Protein AF-A0A0N4U582-F1 (afdb_monomer)

Nearest PDB structures (foldseek):
  1pk8-assembly1_B  TM=9.161E-01  e=6.771E-12  Rattus norvegicus
  1pk8-assembly1_D  TM=9.141E-01  e=1.157E-11  Rattus norvegicus
  1pk8-assembly1_A  TM=8.954E-01  e=1.027E-11  Rattus norvegicus
  2p0a-assembly1_A  TM=9.190E-01  e=6.902E-11  Homo sapiens
  1i7l-assembly1_A  TM=8.872E-01  e=1.496E-10  Rattus norvegicus

Sequence (209 aa):
MKIDDEQQLVELEGIIRTSGCREVVVEQYVETKYDVHLQKIGNECKAFIRKSIRNNWKSNAGSAMLEQITLTSRHKQWLNIISEAFGGLEMFGVDILVSKDGREFINDVNDTLTLLGESQDDDRRTIADLIQTHIIDTLRTDRRSVANGVENMQYMVRDKTTGQPSQTVQNASSNKPTRQPSLKDNEPPYQDDTMGQLKRTFAGIFGDV

InterPro domains:
  IPR001359 Synapsin [PR01368] (38-50)
  IPR001359 Synapsin [PR01368] (52-68)
  IPR001359 Synapsin [PR01368] (71-92)
  IPR020898 Synapsin, ATP-binding domain [PF02750] (24-133)

Mean predicted aligned error: 15.73 Å

Solvent-accessible surface area (backbone atoms only — not comparable to full-atom values): 13379 Å² total; per-residue (Å²): 133,90,72,92,50,71,66,57,47,55,55,48,51,55,50,38,69,71,70,67,61,87,77,85,87,87,77,82,88,72,65,60,68,35,35,37,42,35,40,35,54,68,91,50,72,51,30,29,40,35,32,36,73,76,76,44,92,52,38,86,65,72,68,47,52,75,44,83,49,84,78,47,75,67,56,51,51,52,53,52,60,57,28,60,40,98,86,55,47,49,54,36,26,36,39,29,41,27,28,73,90,68,51,78,40,84,73,48,76,36,73,75,67,79,79,63,80,88,57,38,68,58,51,52,49,54,50,50,53,51,52,51,51,50,55,53,51,50,56,55,49,54,52,50,57,53,54,58,56,50,60,67,56,64,75,75,73,81,82,90,81,89,85,86,87,87,86,90,82,89,83,87,84,88,88,85,89,88,86,88,88,92,85,85,90,88,87,84,88,80,82,76,56,64,65,58,52,50,52,51,54,53,46,70,74,62,65,90,117

Secondary structure (DSSP, 8-state):
----SHHHHHHHHHHHHHHT-------PPP-EEEEEEEEEETTEEEEEEEEETT--S-TTSS-EEEEEEPPPHHHHHHHHHHHTGGG--SEEEEEEEEETTS-EEEEEEESS----SSTHHHHHHHHHHHHHHHHHHHHHHHHHHHHHHHHTTTTSS--S---------------------------------HHHHHHHHHHHHHTT-

Organism: Dracunculus medinensis (NCBI:txid318479)

Structure (mmCIF, N/CA/C/O backbone):
data_AF-A0A0N4U582-F1
#
_entry.id   AF-A0A0N4U582-F1
#
loop_
_atom_site.group_PDB
_atom_site.id
_atom_site.type_symbol
_atom_site.label_atom_id
_atom_site.label_alt_id
_atom_site.label_comp_id
_atom_site.label_asym_id
_atom_site.label_entity_id
_atom_site.label_seq_id
_atom_site.pdbx_PDB_ins_code
_atom_site.Cartn_x
_atom_site.Cartn_y
_atom_site.Cartn_z
_atom_site.occupancy
_atom_site.B_iso_or_equiv
_atom_site.auth_seq_id
_atom_site.auth_comp_id
_atom_site.auth_asym_id
_atom_site.auth_atom_id
_atom_site.pdbx_PDB_model_num
ATOM 1 N N . MET A 1 1 ? -5.439 9.491 -20.131 1.00 89.00 1 MET A N 1
ATOM 2 C CA . MET A 1 1 ? -4.877 8.938 -21.390 1.00 89.00 1 MET A CA 1
ATOM 3 C C . MET A 1 1 ? -3.373 9.150 -21.337 1.00 89.00 1 MET A C 1
ATOM 5 O O . MET A 1 1 ? -2.978 10.111 -20.694 1.00 89.00 1 MET A O 1
ATOM 9 N N . LYS A 1 2 ? -2.548 8.281 -21.933 1.00 91.62 2 LYS A N 1
ATOM 10 C CA . LYS A 1 2 ? -1.111 8.567 -22.058 1.00 91.62 2 LYS A CA 1
ATOM 11 C C . LYS A 1 2 ? -0.905 9.426 -23.307 1.00 91.62 2 LYS A C 1
ATOM 13 O O . LYS A 1 2 ? -1.446 9.064 -24.346 1.00 91.62 2 LYS A O 1
ATOM 18 N N . ILE A 1 3 ? -0.190 10.538 -23.162 1.00 92.94 3 ILE A N 1
ATOM 19 C CA . ILE A 1 3 ? 0.150 11.470 -24.242 1.00 92.94 3 ILE A CA 1
ATOM 20 C C . ILE A 1 3 ? 1.663 11.412 -24.438 1.00 92.94 3 ILE A C 1
ATOM 22 O O . ILE A 1 3 ? 2.408 11.657 -23.490 1.00 92.94 3 ILE A O 1
ATOM 26 N N . ASP A 1 4 ? 2.098 11.032 -25.636 1.00 94.00 4 ASP A N 1
ATOM 27 C CA . ASP A 1 4 ? 3.513 10.826 -25.964 1.00 94.00 4 ASP A CA 1
ATOM 28 C C . ASP A 1 4 ? 4.161 12.055 -26.626 1.00 94.00 4 ASP A C 1
ATOM 30 O O . ASP A 1 4 ? 5.376 12.230 -26.524 1.00 94.00 4 ASP A O 1
ATOM 34 N N . ASP A 1 5 ? 3.373 12.919 -27.274 1.00 94.50 5 ASP A N 1
ATOM 35 C CA . ASP A 1 5 ? 3.861 14.087 -28.012 1.00 94.50 5 ASP A CA 1
ATOM 36 C C . ASP A 1 5 ? 2.840 15.246 -28.065 1.00 94.50 5 ASP A C 1
ATOM 38 O O . ASP A 1 5 ? 1.697 15.136 -27.613 1.00 94.50 5 ASP A O 1
ATOM 42 N N . GLU A 1 6 ? 3.279 16.389 -28.603 1.00 93.38 6 GLU A N 1
ATOM 43 C CA . GLU A 1 6 ? 2.472 17.611 -28.729 1.00 93.38 6 GLU A CA 1
ATOM 44 C C . GLU A 1 6 ? 1.286 17.446 -29.693 1.00 93.38 6 GLU A C 1
ATOM 46 O O . GLU A 1 6 ? 0.228 18.034 -29.470 1.00 93.38 6 GLU A O 1
ATOM 51 N N . GLN A 1 7 ? 1.413 16.611 -30.728 1.00 94.56 7 GLN A N 1
ATOM 52 C CA . GLN A 1 7 ? 0.329 16.385 -31.681 1.00 94.56 7 GLN A CA 1
ATOM 53 C C . GLN A 1 7 ? -0.847 15.665 -31.006 1.00 94.56 7 GLN A C 1
ATOM 55 O O . GLN A 1 7 ? -1.992 16.104 -31.132 1.00 94.56 7 GLN A O 1
ATOM 60 N N . GLN A 1 8 ? -0.568 14.620 -30.223 1.00 94.25 8 GLN A N 1
ATOM 61 C CA . GLN A 1 8 ? -1.586 13.916 -29.438 1.00 94.25 8 GLN A CA 1
ATOM 62 C C . GLN A 1 8 ? -2.281 14.839 -28.427 1.00 94.25 8 GLN A C 1
ATOM 64 O O . GLN A 1 8 ? -3.476 14.684 -28.166 1.00 94.25 8 GLN A O 1
ATOM 69 N N . LEU A 1 9 ? -1.553 15.808 -27.859 1.00 91.31 9 LEU A N 1
ATOM 70 C CA . LEU A 1 9 ? -2.126 16.786 -26.936 1.00 91.31 9 LEU A CA 1
ATOM 71 C C . LEU A 1 9 ? -3.141 17.701 -27.636 1.00 91.31 9 LEU A C 1
ATOM 73 O O . LEU A 1 9 ? -4.235 17.904 -27.110 1.00 91.31 9 LEU A O 1
ATOM 77 N N . VAL A 1 10 ? -2.809 18.209 -28.827 1.00 92.19 10 VAL A N 1
ATOM 78 C CA . VAL A 1 10 ? -3.711 19.052 -29.635 1.00 92.19 10 VAL A CA 1
ATOM 79 C C . VAL A 1 10 ? -4.961 18.277 -30.061 1.00 92.19 10 VAL A C 1
ATOM 81 O O . VAL A 1 10 ? -6.077 18.798 -29.996 1.00 92.19 10 VAL A O 1
ATOM 84 N N . GLU A 1 11 ? -4.804 17.013 -30.459 1.00 92.69 11 GLU A N 1
ATOM 85 C CA . GLU A 1 11 ? -5.934 16.138 -30.792 1.00 92.69 11 GLU A CA 1
ATOM 86 C C . GLU A 1 11 ? -6.856 15.924 -29.581 1.00 92.69 11 GLU A C 1
ATOM 88 O O . GLU A 1 11 ? -8.078 16.085 -29.687 1.00 92.69 11 GLU A O 1
ATOM 93 N N . LEU A 1 12 ? -6.281 15.634 -28.408 1.00 91.50 12 LEU A N 1
ATOM 94 C CA . LEU A 1 12 ? -7.037 15.486 -27.166 1.00 91.50 12 LEU A CA 1
ATOM 95 C C . LEU A 1 12 ? -7.753 16.787 -26.778 1.00 91.50 12 LEU A C 1
ATOM 97 O O . LEU A 1 12 ? -8.905 16.740 -26.347 1.00 91.50 12 LEU A O 1
ATOM 101 N N . GLU A 1 13 ? -7.124 17.946 -26.968 1.00 90.62 13 GLU A N 1
ATOM 102 C CA . GLU A 1 13 ? -7.750 19.246 -26.720 1.00 90.62 13 GLU A CA 1
ATOM 103 C C . GLU A 1 13 ? -9.010 19.442 -27.581 1.00 90.62 13 GLU A C 1
ATOM 105 O O . GLU A 1 13 ? -10.056 19.866 -27.075 1.00 90.62 13 GLU A O 1
ATOM 110 N N . GLY A 1 14 ? -8.955 19.070 -28.864 1.00 90.75 14 GLY A N 1
ATOM 111 C CA . GLY A 1 14 ? -10.119 19.091 -29.755 1.00 90.75 14 GLY A CA 1
ATOM 112 C C . GLY A 1 14 ? -11.263 18.192 -29.267 1.00 90.75 14 GLY A C 1
ATOM 113 O O . GLY A 1 14 ? -12.434 18.596 -29.282 1.00 90.75 14 GLY A O 1
ATOM 114 N N . ILE A 1 15 ? -10.931 16.998 -28.769 1.00 91.19 15 ILE A N 1
ATOM 115 C CA . ILE A 1 15 ? -11.899 16.052 -28.192 1.00 91.19 15 ILE A CA 1
ATOM 116 C C . ILE A 1 15 ? -12.510 16.612 -26.901 1.00 91.19 15 ILE A C 1
ATOM 118 O O . ILE A 1 15 ? -13.732 16.582 -26.736 1.00 91.19 15 ILE A O 1
ATOM 122 N N . ILE A 1 16 ? -11.695 17.165 -25.998 1.00 92.06 16 ILE A N 1
ATOM 123 C CA . ILE A 1 16 ? -12.153 17.759 -24.732 1.00 92.06 16 ILE A CA 1
ATOM 124 C C . ILE A 1 16 ? -13.161 18.877 -25.010 1.00 92.06 16 ILE A C 1
ATOM 126 O O . ILE A 1 16 ? -14.259 18.864 -24.455 1.00 92.06 16 ILE A O 1
ATOM 130 N N . ARG A 1 17 ? -12.842 19.785 -25.940 1.00 89.06 17 ARG A N 1
ATOM 131 C CA . ARG A 1 17 ? -13.737 20.890 -26.326 1.00 89.06 17 ARG A CA 1
ATOM 132 C C . ARG A 1 17 ? -15.083 20.399 -26.862 1.00 89.06 17 ARG A C 1
ATOM 134 O O . ARG A 1 17 ? -16.110 21.005 -26.575 1.00 89.06 17 ARG A O 1
ATOM 141 N N . THR A 1 18 ? -15.086 19.300 -27.615 1.00 92.88 18 THR A N 1
ATOM 142 C CA . THR A 1 18 ? -16.306 18.752 -28.232 1.00 92.88 18 THR A CA 1
ATOM 143 C C . THR A 1 18 ? -17.132 17.908 -27.255 1.00 92.88 18 THR A C 1
ATOM 145 O O . THR A 1 18 ? -18.356 17.886 -27.336 1.00 92.88 18 THR A O 1
ATOM 148 N N . SER A 1 19 ? -16.479 17.230 -26.308 1.00 91.31 19 SER A N 1
ATOM 149 C CA . SER A 1 19 ? -17.136 16.364 -25.315 1.00 91.31 19 SER A CA 1
ATOM 150 C C . SER A 1 19 ? -17.874 17.126 -24.208 1.00 91.31 19 SER A C 1
ATOM 152 O O . SER A 1 19 ? -18.650 16.526 -23.468 1.00 91.31 19 SER A O 1
ATOM 154 N N . GLY A 1 20 ? -17.652 18.439 -24.083 1.00 88.56 20 GLY A N 1
ATOM 155 C CA . GLY A 1 20 ? -18.225 19.253 -23.008 1.00 88.56 20 GLY A CA 1
ATOM 156 C C . GLY A 1 20 ? -17.566 19.025 -21.642 1.00 88.56 20 GLY A C 1
ATOM 157 O O . GLY A 1 20 ? -18.077 19.517 -20.632 1.00 88.56 20 GLY A O 1
ATOM 158 N N . CYS A 1 21 ? -16.441 18.301 -21.599 1.00 85.75 21 CYS A N 1
ATOM 159 C CA . CYS A 1 21 ? -15.615 18.142 -20.407 1.00 85.75 21 CYS A CA 1
ATOM 160 C C . CYS A 1 21 ? -15.138 19.515 -19.916 1.00 85.75 21 CYS A C 1
ATOM 162 O O . CYS A 1 21 ? -14.506 20.265 -20.658 1.00 85.75 21 CYS A O 1
ATOM 164 N N . ARG A 1 22 ? -15.459 19.848 -18.661 1.00 87.00 22 ARG A N 1
ATOM 165 C CA . ARG A 1 22 ? -15.157 21.163 -18.067 1.00 87.00 22 ARG A CA 1
ATOM 166 C C . ARG A 1 22 ? -13.801 21.217 -17.379 1.00 87.00 22 ARG A C 1
ATOM 168 O O . ARG A 1 22 ? -13.197 22.280 -17.317 1.00 87.00 22 ARG A O 1
ATOM 175 N N . GLU A 1 23 ? -13.350 20.081 -16.866 1.00 89.94 23 GLU A N 1
ATOM 176 C CA . GLU A 1 23 ? -12.128 19.964 -16.083 1.00 89.94 23 GLU A CA 1
ATOM 177 C C . GLU A 1 23 ? -11.351 18.734 -16.536 1.00 89.94 23 GLU A C 1
ATOM 179 O O . GLU A 1 23 ? -11.930 17.687 -16.837 1.00 89.94 23 GLU A O 1
ATOM 184 N N . VAL A 1 24 ? -10.032 18.885 -16.603 1.00 90.81 24 VAL A N 1
ATOM 185 C CA . VAL A 1 24 ? -9.092 17.819 -16.939 1.00 90.81 24 VAL A CA 1
ATOM 186 C C . VAL A 1 24 ? -7.881 17.920 -16.027 1.00 90.81 24 VAL A C 1
ATOM 188 O O . VAL A 1 24 ? -7.421 19.017 -15.713 1.00 90.81 24 VAL A O 1
ATOM 191 N N . VAL A 1 25 ? -7.361 16.768 -15.618 1.00 91.75 25 VAL A N 1
ATOM 192 C CA . VAL A 1 25 ? -6.132 16.667 -14.832 1.00 91.75 25 VAL A CA 1
ATOM 193 C C . VAL A 1 25 ? -5.046 16.099 -15.732 1.00 91.75 25 VAL A C 1
ATOM 195 O O . VAL A 1 25 ? -5.254 15.096 -16.418 1.00 91.75 25 VAL A O 1
ATOM 198 N N . VAL A 1 26 ? -3.897 16.770 -15.747 1.00 91.00 26 VAL A N 1
ATOM 199 C CA . VAL A 1 26 ? -2.702 16.340 -16.473 1.00 91.00 26 VAL A CA 1
ATOM 200 C C . VAL A 1 26 ? -1.599 16.113 -15.455 1.00 91.00 26 VAL A C 1
ATOM 202 O O . VAL A 1 26 ? -1.299 16.989 -14.647 1.00 91.00 26 VAL A O 1
ATOM 205 N N . GLU A 1 27 ? -0.989 14.940 -15.518 1.00 92.62 27 GLU A N 1
ATOM 206 C CA . GLU A 1 27 ? 0.094 14.526 -14.636 1.00 92.62 27 GLU A CA 1
ATOM 207 C C . GLU A 1 27 ? 1.250 13.951 -15.454 1.00 92.62 27 GLU A C 1
ATOM 209 O O . GLU A 1 27 ? 1.085 13.524 -16.601 1.00 92.62 27 GLU A O 1
ATOM 214 N N . GLN A 1 28 ? 2.447 13.959 -14.871 1.00 93.06 28 GLN A N 1
ATOM 215 C CA . GLN A 1 28 ? 3.612 13.382 -15.523 1.00 93.06 28 GLN A CA 1
ATOM 216 C C . GLN A 1 28 ? 3.462 11.861 -15.612 1.00 93.06 28 GLN A C 1
ATOM 218 O O . GLN A 1 28 ? 3.214 11.193 -14.612 1.00 93.06 28 GLN A O 1
ATOM 223 N N . TYR A 1 29 ? 3.696 11.298 -16.799 1.00 93.62 29 TYR A N 1
ATOM 224 C CA . TYR A 1 29 ? 3.744 9.849 -16.958 1.00 93.62 29 TYR A CA 1
ATOM 225 C C . TYR A 1 29 ? 4.903 9.249 -16.149 1.00 93.62 29 TYR A C 1
ATOM 227 O O . TYR A 1 29 ? 6.072 9.577 -16.373 1.00 93.62 29 TYR A O 1
ATOM 235 N N . VAL A 1 30 ? 4.578 8.332 -15.238 1.00 93.50 30 VAL A N 1
ATOM 236 C CA . VAL A 1 30 ? 5.554 7.568 -14.457 1.00 93.50 30 VAL A CA 1
ATOM 237 C C . VAL A 1 30 ? 5.747 6.203 -15.102 1.00 93.50 30 VAL A C 1
ATOM 239 O O . VAL A 1 30 ? 4.811 5.414 -15.217 1.00 93.50 30 VAL A O 1
ATOM 242 N N . GLU A 1 31 ? 6.979 5.886 -15.496 1.00 91.81 31 GLU A N 1
ATOM 243 C CA . GLU A 1 31 ? 7.302 4.540 -15.961 1.00 91.81 31 GLU A CA 1
ATOM 244 C C . GLU A 1 31 ? 7.418 3.581 -14.767 1.00 91.81 31 GLU A C 1
ATOM 246 O O . GLU A 1 31 ? 8.436 3.533 -14.065 1.00 91.81 31 GLU A O 1
ATOM 251 N N . THR A 1 32 ? 6.350 2.825 -14.524 1.00 93.00 32 THR A N 1
ATOM 252 C CA . THR A 1 32 ? 6.219 1.971 -13.345 1.00 93.00 32 THR A CA 1
ATOM 253 C C . THR A 1 32 ? 6.908 0.618 -13.491 1.00 93.00 32 THR A C 1
ATOM 255 O O . THR A 1 32 ? 6.951 -0.003 -14.554 1.00 93.00 32 THR A O 1
ATOM 258 N N . LYS A 1 33 ? 7.455 0.137 -12.374 1.00 92.75 33 LYS A N 1
ATOM 259 C CA . LYS A 1 33 ? 7.880 -1.252 -12.177 1.00 92.75 33 LYS A CA 1
ATOM 260 C C . LYS A 1 33 ? 6.701 -2.121 -11.725 1.00 92.75 33 LYS A C 1
ATOM 262 O O . LYS A 1 33 ? 6.610 -3.282 -12.128 1.00 92.75 33 LYS A O 1
ATOM 267 N N . TYR A 1 34 ? 5.851 -1.562 -10.865 1.00 94.44 34 TYR A N 1
ATOM 268 C CA . TYR A 1 34 ? 4.594 -2.106 -10.347 1.00 94.44 34 TYR A CA 1
ATOM 269 C C . TYR A 1 34 ? 3.800 -0.971 -9.673 1.00 94.44 34 TYR A C 1
ATOM 271 O O . TYR A 1 34 ? 4.322 0.136 -9.513 1.00 94.44 34 TYR A O 1
ATOM 279 N N . ASP A 1 35 ? 2.561 -1.243 -9.271 1.00 95.00 35 ASP A N 1
ATOM 280 C CA . ASP A 1 35 ? 1.805 -0.379 -8.359 1.00 95.00 35 ASP A CA 1
ATOM 281 C C . ASP A 1 35 ? 1.627 -1.053 -6.990 1.00 95.00 35 ASP A C 1
ATOM 283 O O . ASP A 1 35 ? 1.745 -2.277 -6.868 1.00 95.00 35 ASP A O 1
ATOM 287 N N . VAL A 1 36 ? 1.395 -0.243 -5.961 1.00 96.38 36 VAL A N 1
ATOM 288 C CA . VAL A 1 36 ? 1.014 -0.683 -4.620 1.00 96.38 36 VAL A CA 1
ATOM 289 C C . VAL A 1 36 ? -0.380 -0.143 -4.324 1.00 96.38 36 VAL A C 1
ATOM 291 O O . VAL A 1 36 ? -0.600 1.063 -4.384 1.00 96.38 36 VAL A O 1
ATOM 294 N N . HIS A 1 37 ? -1.301 -1.027 -3.960 1.00 96.00 37 HIS A N 1
ATOM 295 C CA . HIS A 1 37 ? -2.623 -0.680 -3.458 1.00 96.00 37 HIS A CA 1
ATOM 296 C C . HIS A 1 37 ? -2.652 -0.849 -1.942 1.00 96.00 37 HIS A C 1
ATOM 298 O O . HIS A 1 37 ? -2.483 -1.961 -1.434 1.00 96.00 37 HIS A O 1
ATOM 304 N N . LEU A 1 38 ? -2.861 0.241 -1.213 1.00 97.19 38 LEU A N 1
ATOM 305 C CA . LEU A 1 38 ? -3.171 0.198 0.211 1.00 97.19 38 LEU A CA 1
ATOM 306 C C . LEU A 1 38 ? -4.685 0.231 0.387 1.00 97.19 38 LEU A C 1
ATOM 308 O O . LEU A 1 38 ? -5.370 0.943 -0.338 1.00 97.19 38 LEU A O 1
ATOM 312 N N . GLN A 1 39 ? -5.196 -0.469 1.391 1.00 96.56 39 GLN A N 1
ATOM 313 C CA . GLN A 1 39 ? -6.593 -0.364 1.808 1.00 96.56 39 GLN A CA 1
ATOM 314 C C . GLN A 1 39 ? -6.668 -0.181 3.319 1.00 96.56 39 GLN A C 1
ATOM 316 O O . GLN A 1 39 ? -5.906 -0.812 4.060 1.00 96.56 39 GLN A O 1
ATOM 321 N N . LYS A 1 40 ? -7.615 0.640 3.766 1.00 97.38 40 LYS A N 1
ATOM 322 C CA . LYS A 1 40 ? -8.042 0.741 5.161 1.00 97.38 40 LYS A CA 1
ATOM 323 C C . LYS A 1 40 ? -9.537 0.455 5.239 1.00 97.38 40 LYS A C 1
ATOM 325 O O . LYS A 1 40 ? -10.305 1.016 4.463 1.00 97.38 40 LYS A O 1
ATOM 330 N N . ILE A 1 41 ? -9.924 -0.416 6.167 1.00 97.12 41 ILE A N 1
ATOM 331 C CA . ILE A 1 41 ? -11.314 -0.744 6.502 1.00 97.12 41 ILE A CA 1
ATOM 332 C C . ILE A 1 41 ? -11.416 -0.759 8.030 1.00 97.12 41 ILE A C 1
ATOM 334 O O . ILE A 1 41 ? -10.979 -1.702 8.691 1.00 97.12 41 ILE A O 1
ATOM 338 N N . GLY A 1 42 ? -11.935 0.322 8.607 1.00 95.50 42 GLY A N 1
ATOM 339 C CA . GLY A 1 42 ? -11.900 0.571 10.044 1.00 95.50 42 GLY A CA 1
ATOM 340 C C . GLY A 1 42 ? -10.462 0.540 10.576 1.00 95.50 42 GLY A C 1
ATOM 341 O O . GLY A 1 42 ? -9.615 1.373 10.227 1.00 95.50 42 GLY A O 1
ATOM 342 N N . ASN A 1 43 ? -10.170 -0.455 11.415 1.00 95.25 43 ASN A N 1
ATOM 343 C CA . ASN A 1 43 ? -8.847 -0.657 12.013 1.00 95.25 43 ASN A CA 1
ATOM 344 C C . ASN A 1 43 ? -7.928 -1.561 11.182 1.00 95.25 43 ASN A C 1
ATOM 346 O O . ASN A 1 43 ? -6.714 -1.552 11.389 1.00 95.25 43 ASN A O 1
ATOM 350 N N . GLU A 1 44 ? -8.484 -2.311 10.234 1.00 96.12 44 GLU A N 1
ATOM 351 C CA . GLU A 1 44 ? -7.725 -3.230 9.395 1.00 96.12 44 GLU A CA 1
ATOM 352 C C . GLU A 1 44 ? -7.081 -2.475 8.235 1.00 96.12 44 GLU A C 1
ATOM 354 O O . GLU A 1 44 ? -7.717 -1.662 7.560 1.00 96.12 44 GLU A O 1
ATOM 359 N N . CYS A 1 45 ? -5.796 -2.736 8.003 1.00 97.31 45 CYS A N 1
ATOM 360 C CA . CYS A 1 45 ? -5.040 -2.136 6.911 1.00 97.31 45 CYS A CA 1
ATOM 361 C C . CYS A 1 45 ? -4.274 -3.226 6.160 1.00 97.31 45 CYS A C 1
ATOM 363 O O . CYS A 1 45 ? -3.572 -4.029 6.779 1.00 97.31 45 CYS A O 1
ATOM 365 N N . LYS A 1 46 ? -4.346 -3.224 4.827 1.00 97.31 46 LYS A N 1
ATOM 366 C CA . LYS A 1 46 ? -3.603 -4.166 3.972 1.00 97.31 46 LYS A CA 1
ATOM 367 C C . LYS A 1 46 ? -2.878 -3.428 2.854 1.00 97.31 46 LYS A C 1
ATOM 369 O O . LYS A 1 46 ? -3.199 -2.283 2.538 1.00 97.31 46 LYS A O 1
ATOM 374 N N . ALA A 1 47 ? -1.880 -4.090 2.282 1.00 97.56 47 ALA A N 1
ATOM 375 C CA . ALA A 1 47 ? -1.112 -3.594 1.154 1.00 97.56 47 ALA A CA 1
ATOM 376 C C . ALA A 1 47 ? -0.901 -4.714 0.138 1.00 97.56 47 ALA A C 1
ATOM 378 O O . ALA A 1 47 ? -0.591 -5.846 0.510 1.00 97.56 47 ALA A O 1
ATOM 379 N N . PHE A 1 48 ? -1.037 -4.385 -1.140 1.00 96.94 48 PHE A N 1
ATOM 380 C CA . PHE A 1 48 ? -0.860 -5.319 -2.240 1.00 96.94 48 PHE A CA 1
ATOM 381 C C . PHE A 1 48 ? 0.021 -4.704 -3.314 1.00 96.94 48 PHE A C 1
ATOM 383 O O . PHE A 1 48 ? -0.176 -3.554 -3.681 1.00 96.94 48 PHE A O 1
ATOM 390 N N . ILE A 1 49 ? 0.954 -5.474 -3.858 1.00 95.62 49 ILE A N 1
ATOM 391 C CA . ILE A 1 49 ? 1.639 -5.145 -5.104 1.00 95.62 49 ILE A CA 1
ATOM 392 C C . ILE A 1 49 ? 0.799 -5.682 -6.259 1.00 95.62 49 ILE A C 1
ATOM 394 O O . ILE A 1 49 ? 0.468 -6.870 -6.277 1.00 95.62 49 ILE A O 1
ATOM 398 N N . ARG A 1 50 ? 0.504 -4.840 -7.256 1.00 93.94 50 ARG A N 1
ATOM 399 C CA . ARG A 1 50 ? -0.017 -5.285 -8.555 1.00 93.94 50 ARG A CA 1
ATOM 400 C C . ARG A 1 50 ? 1.017 -5.063 -9.643 1.00 93.94 50 ARG A C 1
ATOM 402 O O . ARG A 1 50 ? 1.545 -3.967 -9.832 1.00 93.94 50 ARG A O 1
ATOM 409 N N . LYS A 1 51 ? 1.273 -6.112 -10.420 1.00 92.31 51 LYS A N 1
ATOM 410 C CA . LYS A 1 51 ? 2.158 -6.062 -11.585 1.00 92.31 51 LYS A CA 1
ATOM 411 C C . LYS A 1 51 ? 1.417 -6.542 -12.823 1.00 92.31 51 LYS A C 1
ATOM 413 O O . LYS A 1 51 ? 1.015 -7.701 -12.896 1.00 92.31 51 LYS A O 1
ATOM 418 N N . SER A 1 52 ? 1.263 -5.666 -13.815 1.00 86.94 52 SER A N 1
ATOM 419 C CA . SER A 1 52 ? 0.662 -6.046 -15.098 1.00 86.94 52 SER A CA 1
ATOM 420 C C . SER A 1 52 ? 1.453 -7.186 -15.742 1.00 86.94 52 SER A C 1
ATOM 422 O O . SER A 1 52 ? 2.667 -7.086 -15.918 1.00 86.94 52 SER A O 1
ATOM 424 N N . ILE A 1 53 ? 0.749 -8.228 -16.185 1.00 83.88 53 ILE A N 1
ATOM 425 C CA . ILE A 1 53 ? 1.360 -9.359 -16.900 1.00 83.88 53 ILE A CA 1
ATOM 426 C C . ILE A 1 53 ? 1.609 -9.004 -18.375 1.00 83.88 53 ILE A C 1
ATOM 428 O O . ILE A 1 53 ? 2.520 -9.531 -19.004 1.00 83.88 53 ILE A O 1
ATOM 432 N N . ARG A 1 54 ? 0.827 -8.074 -18.940 1.00 78.44 54 ARG A N 1
ATOM 433 C CA . ARG A 1 54 ? 0.859 -7.721 -20.371 1.00 78.44 54 ARG A CA 1
ATOM 434 C C . ARG A 1 54 ? 1.645 -6.445 -20.692 1.00 78.44 54 ARG A C 1
ATOM 436 O O . ARG A 1 54 ? 1.404 -5.847 -21.733 1.00 78.44 54 ARG A O 1
ATOM 443 N N . ASN A 1 55 ? 2.535 -5.995 -19.800 1.00 75.75 55 ASN A N 1
ATOM 444 C CA . ASN A 1 55 ? 3.206 -4.685 -19.906 1.00 75.75 55 ASN A CA 1
ATOM 445 C C . ASN A 1 55 ? 2.237 -3.520 -20.217 1.00 75.75 55 ASN A C 1
ATOM 447 O O . ASN A 1 55 ? 2.593 -2.571 -20.912 1.00 75.75 55 ASN A O 1
ATOM 451 N N . ASN A 1 56 ? 1.002 -3.592 -19.712 1.00 80.88 56 ASN A N 1
ATOM 452 C CA . ASN A 1 56 ? 0.072 -2.481 -19.770 1.00 80.88 56 ASN A CA 1
ATOM 453 C C . ASN A 1 56 ? 0.522 -1.414 -18.767 1.00 80.88 56 ASN A C 1
ATOM 455 O O . ASN A 1 56 ? 0.822 -1.738 -17.617 1.00 80.88 56 ASN A O 1
ATOM 459 N N . TRP A 1 57 ? 0.553 -0.152 -19.196 1.00 82.31 57 TRP A N 1
ATOM 460 C CA . TRP A 1 57 ? 0.932 0.965 -18.327 1.00 82.31 57 TRP A CA 1
ATOM 461 C C . TRP A 1 57 ? -0.095 1.200 -17.209 1.00 82.31 57 TRP A C 1
ATOM 463 O O . TRP A 1 57 ? 0.253 1.713 -16.151 1.00 82.31 57 TRP A O 1
ATOM 473 N N . LYS A 1 58 ? -1.348 0.774 -17.428 1.00 84.50 58 LYS A N 1
ATOM 474 C CA . LYS A 1 58 ? -2.393 0.668 -16.405 1.00 84.50 58 LYS A CA 1
ATOM 475 C C . LYS A 1 58 ? -2.424 -0.746 -15.838 1.00 84.50 58 LYS A C 1
ATOM 477 O O . LYS A 1 58 ? -3.054 -1.633 -16.413 1.00 84.50 58 LYS A O 1
ATOM 482 N N . SER A 1 59 ? -1.769 -0.968 -14.707 1.00 78.50 59 SER A N 1
ATOM 483 C CA . SER A 1 59 ? -1.722 -2.279 -14.045 1.00 78.50 59 SER A CA 1
ATOM 484 C C . SER A 1 59 ? -3.054 -2.735 -13.449 1.00 78.50 59 SER A C 1
ATOM 486 O O . SER A 1 59 ? -3.263 -3.936 -13.317 1.00 78.50 59 SER A O 1
ATOM 488 N N . ASN A 1 60 ? -3.981 -1.816 -13.177 1.00 78.75 60 ASN A N 1
ATOM 489 C CA . ASN A 1 60 ? -5.360 -2.134 -12.797 1.00 78.75 60 ASN A CA 1
ATOM 490 C C . ASN A 1 60 ? -6.248 -2.550 -13.989 1.00 78.75 60 ASN A C 1
ATOM 492 O O . ASN A 1 60 ? -7.361 -3.033 -13.789 1.00 78.75 60 ASN A O 1
ATOM 496 N N . ALA A 1 61 ? -5.777 -2.375 -15.229 1.00 78.19 61 ALA A N 1
ATOM 497 C CA . ALA A 1 61 ? -6.524 -2.708 -16.433 1.00 78.19 61 ALA A CA 1
ATOM 498 C C . ALA A 1 61 ? -6.081 -4.067 -16.996 1.00 78.19 61 ALA A C 1
ATOM 500 O O . ALA A 1 61 ? -5.059 -4.186 -17.680 1.00 78.19 61 ALA A O 1
ATOM 501 N N . GLY A 1 62 ? -6.912 -5.082 -16.763 1.00 75.25 62 GLY A N 1
ATOM 502 C CA . GLY A 1 62 ? -6.716 -6.441 -17.262 1.00 75.25 62 GLY A CA 1
ATOM 503 C C . GLY A 1 62 ? -6.047 -7.358 -16.242 1.00 75.25 62 GLY A C 1
ATOM 504 O O . GLY A 1 62 ? -6.195 -7.190 -15.036 1.00 75.25 62 GLY A O 1
ATOM 505 N N . SER A 1 63 ? -5.343 -8.378 -16.729 1.00 81.06 63 SER A N 1
ATOM 506 C CA . SER A 1 63 ? -4.703 -9.371 -15.866 1.00 81.06 63 SER A CA 1
ATOM 507 C C . SER A 1 63 ? -3.415 -8.828 -15.244 1.00 81.06 63 SER A C 1
ATOM 509 O O . SER A 1 63 ? -2.472 -8.455 -15.954 1.00 81.06 63 SER A O 1
ATOM 511 N N . ALA A 1 64 ? -3.347 -8.873 -13.918 1.00 86.44 64 ALA A N 1
ATOM 512 C CA . ALA A 1 64 ? -2.172 -8.525 -13.138 1.00 86.44 64 ALA A CA 1
ATOM 513 C C . ALA A 1 64 ? -1.846 -9.639 -12.140 1.00 86.44 64 ALA A C 1
ATOM 515 O O . ALA A 1 64 ? -2.736 -10.315 -11.627 1.00 86.44 64 ALA A O 1
ATOM 516 N N . MET A 1 65 ? -0.557 -9.817 -11.870 1.00 90.06 65 MET A N 1
ATOM 517 C CA . MET A 1 65 ? -0.097 -10.563 -10.709 1.00 90.06 65 MET A CA 1
ATOM 518 C C . MET A 1 65 ? -0.361 -9.708 -9.473 1.00 90.06 65 MET A C 1
ATOM 520 O O . MET A 1 65 ? -0.031 -8.519 -9.474 1.00 90.06 65 MET A O 1
ATOM 524 N N . LEU A 1 66 ? -0.936 -10.317 -8.443 1.00 93.88 66 LEU A N 1
ATOM 525 C CA . LEU A 1 66 ? -1.243 -9.675 -7.176 1.00 93.88 66 LEU A CA 1
ATOM 526 C C . LEU A 1 66 ? -0.476 -10.385 -6.059 1.00 93.88 66 LEU A C 1
ATOM 528 O O . LEU A 1 66 ? -0.558 -11.604 -5.937 1.00 93.88 66 LEU A O 1
ATOM 532 N N . GLU A 1 67 ? 0.241 -9.622 -5.244 1.00 95.31 67 GLU A N 1
ATOM 533 C CA . GLU A 1 67 ? 0.981 -10.127 -4.087 1.00 95.31 67 GLU A CA 1
ATOM 534 C C . GLU A 1 67 ? 0.630 -9.284 -2.863 1.00 95.31 67 GLU A C 1
ATOM 536 O O . GLU A 1 67 ? 0.774 -8.063 -2.890 1.00 95.31 67 GLU A O 1
ATOM 541 N N . GLN A 1 68 ? 0.169 -9.913 -1.783 1.00 96.50 68 GLN A N 1
ATOM 542 C CA . GLN A 1 68 ? -0.037 -9.204 -0.523 1.00 96.50 68 GLN A CA 1
ATOM 543 C C . GLN A 1 68 ? 1.308 -8.982 0.174 1.00 96.50 68 GLN A C 1
ATOM 545 O O . GLN A 1 68 ? 2.089 -9.917 0.338 1.00 96.50 68 GLN A O 1
ATOM 550 N N . ILE A 1 69 ? 1.554 -7.754 0.625 1.00 97.19 69 ILE A N 1
ATOM 551 C CA . ILE A 1 69 ? 2.789 -7.360 1.304 1.00 97.19 69 ILE A CA 1
ATOM 552 C C . ILE A 1 69 ? 2.510 -6.788 2.695 1.00 97.19 69 ILE A C 1
ATOM 554 O O . ILE A 1 69 ? 1.415 -6.312 3.005 1.00 97.19 69 ILE A O 1
ATOM 558 N N . THR A 1 70 ? 3.533 -6.789 3.546 1.00 97.69 70 THR A N 1
ATOM 559 C CA . THR A 1 70 ? 3.471 -6.137 4.857 1.00 97.69 70 THR A CA 1
ATOM 560 C C . THR A 1 70 ? 3.511 -4.615 4.707 1.00 97.69 70 THR A C 1
ATOM 562 O O . THR A 1 70 ? 4.302 -4.066 3.939 1.00 97.69 70 THR A O 1
ATOM 565 N N . LEU A 1 71 ? 2.695 -3.909 5.492 1.00 98.00 71 LEU A N 1
ATOM 566 C CA . LEU A 1 71 ? 2.716 -2.448 5.553 1.00 98.00 71 LEU A CA 1
ATOM 567 C C . LEU A 1 71 ? 4.050 -1.918 6.088 1.00 98.00 71 LEU A C 1
ATOM 569 O O . LEU A 1 71 ? 4.460 -2.241 7.206 1.00 98.00 71 LEU A O 1
ATOM 573 N N . THR A 1 72 ? 4.675 -1.023 5.326 1.00 97.31 72 THR A N 1
ATOM 574 C CA . THR A 1 72 ? 5.853 -0.268 5.765 1.00 97.31 72 THR A CA 1
ATOM 575 C C . THR A 1 72 ? 5.449 0.867 6.712 1.00 97.31 72 THR A C 1
ATOM 577 O O . THR A 1 72 ? 4.285 1.274 6.766 1.00 97.31 72 THR A O 1
ATOM 580 N N . SER A 1 73 ? 6.412 1.435 7.446 1.00 97.81 73 SER A N 1
ATOM 581 C CA . SER A 1 73 ? 6.165 2.620 8.286 1.00 97.81 73 SER A CA 1
ATOM 582 C C . SER A 1 73 ? 5.634 3.808 7.474 1.00 97.81 73 SER A C 1
ATOM 584 O O . SER A 1 73 ? 4.768 4.537 7.951 1.00 97.81 73 SER A O 1
ATOM 586 N N . ARG A 1 74 ? 6.103 3.963 6.228 1.00 97.19 74 ARG A N 1
ATOM 587 C CA . ARG A 1 74 ? 5.664 5.011 5.296 1.00 97.19 74 ARG A CA 1
ATOM 588 C C . ARG A 1 74 ? 4.214 4.807 4.855 1.00 97.19 74 ARG A C 1
ATOM 590 O O . ARG A 1 74 ? 3.435 5.752 4.908 1.00 97.19 74 ARG A O 1
ATOM 597 N N . HIS A 1 75 ? 3.821 3.573 4.525 1.00 98.06 75 HIS A N 1
ATOM 598 C CA . HIS A 1 75 ? 2.427 3.254 4.192 1.00 98.06 75 HIS A CA 1
ATOM 599 C C . HIS A 1 75 ? 1.485 3.574 5.356 1.00 98.06 75 HIS A C 1
ATOM 601 O O . HIS A 1 75 ? 0.461 4.220 5.163 1.00 98.06 75 HIS A O 1
ATOM 607 N N . LYS A 1 76 ? 1.857 3.178 6.581 1.00 97.75 76 LYS A N 1
ATOM 608 C CA . LYS A 1 76 ? 1.068 3.480 7.786 1.00 97.75 76 LYS A CA 1
ATOM 609 C C . LYS A 1 76 ? 0.921 4.984 8.013 1.00 97.75 76 LYS A C 1
ATOM 611 O O . LYS A 1 76 ? -0.160 5.436 8.368 1.00 97.75 76 LYS A O 1
ATOM 616 N N . GLN A 1 77 ? 1.982 5.757 7.780 1.00 97.62 77 GLN A N 1
ATOM 617 C CA . GLN A 1 77 ? 1.928 7.214 7.887 1.00 97.62 77 GLN A CA 1
ATOM 618 C C . GLN A 1 77 ? 0.920 7.819 6.902 1.00 97.62 77 GLN A C 1
ATOM 620 O O . GLN A 1 77 ? 0.109 8.646 7.308 1.00 97.62 77 GLN A O 1
ATOM 625 N N . TRP A 1 78 ? 0.935 7.395 5.635 1.00 97.62 78 TRP A N 1
ATOM 626 C CA . TRP A 1 78 ? -0.032 7.866 4.639 1.00 97.62 78 TRP A CA 1
ATOM 627 C C . TRP A 1 78 ? -1.469 7.492 4.990 1.00 97.62 78 TRP A C 1
ATOM 629 O O . TRP A 1 78 ? -2.338 8.359 4.957 1.00 97.62 78 TRP A O 1
ATOM 639 N N . LEU A 1 79 ? -1.708 6.239 5.392 1.00 97.69 79 LEU A N 1
ATOM 640 C CA . LEU A 1 79 ? -3.028 5.789 5.840 1.00 97.69 79 LEU A CA 1
ATOM 641 C C . LEU A 1 79 ? -3.541 6.629 7.017 1.00 97.69 79 LEU A C 1
ATOM 643 O O . LEU A 1 79 ? -4.700 7.025 7.019 1.00 97.69 79 LEU A O 1
ATOM 647 N N . ASN A 1 80 ? -2.687 6.952 7.989 1.00 96.81 80 ASN A N 1
ATOM 648 C CA . ASN A 1 80 ? -3.092 7.778 9.125 1.00 96.81 80 ASN A CA 1
ATOM 649 C C . ASN A 1 80 ? -3.455 9.208 8.692 1.00 96.81 80 ASN A C 1
ATOM 651 O O . ASN A 1 80 ? -4.538 9.678 9.026 1.00 96.81 80 ASN A O 1
ATOM 655 N N . ILE A 1 81 ? -2.609 9.868 7.891 1.00 96.75 81 ILE A N 1
ATOM 656 C CA . ILE A 1 81 ? -2.866 11.241 7.415 1.00 96.75 81 ILE A CA 1
ATOM 657 C C . ILE A 1 81 ? -4.177 11.314 6.622 1.00 96.75 81 ILE A C 1
ATOM 659 O O . ILE A 1 81 ? -4.980 12.218 6.833 1.00 96.75 81 ILE A O 1
ATOM 663 N N . ILE A 1 82 ? -4.412 10.357 5.722 1.00 96.81 82 ILE A N 1
ATOM 664 C CA . ILE A 1 82 ? -5.630 10.327 4.904 1.00 96.81 82 ILE A CA 1
ATOM 665 C C . ILE A 1 82 ? -6.856 10.015 5.770 1.00 96.81 82 ILE A C 1
ATOM 667 O O . ILE A 1 82 ? -7.908 10.612 5.563 1.00 96.81 82 ILE A O 1
ATOM 671 N N . SER A 1 83 ? -6.725 9.146 6.778 1.00 96.56 83 SER A N 1
ATOM 672 C CA . SER A 1 83 ? -7.838 8.824 7.678 1.00 96.56 83 SER A CA 1
ATOM 673 C C . SER A 1 83 ? -8.339 10.014 8.495 1.00 96.56 83 SER A C 1
ATOM 675 O O . SER A 1 83 ? -9.490 10.019 8.907 1.00 96.56 83 SER A O 1
ATOM 677 N N . GLU A 1 84 ? -7.516 11.043 8.696 1.00 96.62 84 GLU A N 1
ATOM 678 C CA . GLU A 1 84 ? -7.910 12.269 9.400 1.00 96.62 84 GLU A CA 1
ATOM 679 C C . GLU A 1 84 ? -8.637 13.277 8.487 1.00 96.62 84 GLU A C 1
ATOM 681 O O . GLU A 1 84 ? -9.197 14.267 8.968 1.00 96.62 84 GLU A O 1
ATOM 686 N N . ALA A 1 85 ? -8.665 13.045 7.169 1.00 94.38 85 ALA A N 1
ATOM 687 C CA . ALA A 1 85 ? -9.334 13.927 6.219 1.00 94.38 85 ALA A CA 1
ATOM 688 C C . ALA A 1 85 ? -10.867 13.891 6.370 1.00 94.38 85 ALA A C 1
ATOM 690 O O . ALA A 1 85 ? -11.448 12.924 6.858 1.00 94.38 85 ALA A O 1
ATOM 691 N N . PHE A 1 86 ? -11.535 14.968 5.937 1.00 92.81 86 PHE A N 1
ATOM 692 C CA . PHE A 1 86 ? -13.003 15.083 5.847 1.00 92.81 86 PHE A CA 1
ATOM 693 C C . PHE A 1 86 ? -13.794 14.723 7.122 1.00 92.81 86 PHE A C 1
ATOM 695 O O . PHE A 1 86 ? -14.973 14.391 7.046 1.00 92.81 86 PHE A O 1
ATOM 702 N N . GLY A 1 87 ? -13.171 14.840 8.299 1.00 92.69 87 GLY A N 1
ATOM 703 C CA . GLY A 1 87 ? -13.801 14.538 9.589 1.00 92.69 87 GLY A CA 1
ATOM 704 C C . GLY A 1 87 ? -13.617 13.098 10.075 1.00 92.69 87 GLY A C 1
ATOM 705 O O . GLY A 1 87 ? -14.158 12.762 11.126 1.00 92.69 87 GLY A O 1
ATOM 706 N N . GLY A 1 88 ? -12.839 12.281 9.362 1.00 93.88 88 GLY A N 1
ATOM 707 C CA . GLY A 1 88 ? -12.561 10.893 9.716 1.00 93.88 88 GLY A CA 1
ATOM 708 C C . GLY A 1 88 ? -12.998 9.941 8.609 1.00 93.88 88 GLY A C 1
ATOM 709 O O . GLY A 1 88 ? -14.181 9.642 8.479 1.00 93.88 88 GLY A O 1
ATOM 710 N N . LEU A 1 89 ? -12.044 9.444 7.822 1.00 95.31 89 LEU A N 1
ATOM 711 C CA . LEU A 1 89 ? -12.287 8.392 6.839 1.00 95.31 89 LEU A CA 1
ATOM 712 C C . LEU A 1 89 ? -11.950 7.025 7.439 1.00 95.31 89 LEU A C 1
ATOM 714 O O . LEU A 1 89 ? -10.789 6.717 7.726 1.00 95.31 89 LEU A O 1
ATOM 718 N N . GLU A 1 90 ? -12.962 6.176 7.582 1.00 94.94 90 GLU A N 1
ATOM 719 C CA . GLU A 1 90 ? -12.791 4.812 8.098 1.00 94.94 90 GLU A CA 1
ATOM 720 C C . GLU A 1 90 ? -12.560 3.783 6.993 1.00 94.94 90 GLU A C 1
ATOM 722 O O . GLU A 1 90 ? -11.997 2.722 7.255 1.00 94.94 90 GLU A O 1
ATOM 727 N N . MET A 1 91 ? -12.943 4.093 5.754 1.00 95.69 91 MET A N 1
ATOM 728 C CA . MET A 1 91 ? -12.800 3.190 4.618 1.00 95.69 91 MET A CA 1
ATOM 729 C C . MET A 1 91 ? -12.303 3.941 3.382 1.00 95.69 91 MET A C 1
ATOM 731 O O . MET A 1 91 ? -12.967 4.867 2.925 1.00 95.69 91 MET A O 1
ATOM 735 N N . PHE A 1 92 ? -11.139 3.552 2.857 1.00 97.31 92 PHE A N 1
ATOM 736 C CA . PHE A 1 92 ? -10.581 4.090 1.610 1.00 97.31 92 PHE A CA 1
ATOM 737 C C . PHE A 1 92 ? -9.400 3.248 1.109 1.00 97.31 92 PHE A C 1
ATOM 739 O O . PHE A 1 92 ? -8.768 2.500 1.864 1.00 97.31 92 PHE A O 1
ATOM 746 N N . GLY A 1 93 ? -9.103 3.379 -0.179 1.00 97.00 93 GLY A N 1
ATOM 747 C CA . GLY A 1 93 ? -7.962 2.782 -0.860 1.00 97.00 93 GLY A CA 1
ATOM 748 C C . GLY A 1 93 ? -6.984 3.857 -1.318 1.00 97.00 93 GLY A C 1
ATOM 749 O O . GLY A 1 93 ? -7.389 4.979 -1.605 1.00 97.00 93 GLY A O 1
ATOM 750 N N . VAL A 1 94 ? -5.699 3.526 -1.390 1.00 96.94 94 VAL A N 1
ATOM 751 C CA . VAL A 1 94 ? -4.645 4.419 -1.888 1.00 96.94 94 VAL A CA 1
ATOM 752 C C . VAL A 1 94 ? -3.850 3.684 -2.951 1.00 96.94 94 VAL A C 1
ATOM 754 O O . VAL A 1 94 ? -3.286 2.624 -2.677 1.00 96.94 94 VAL A O 1
ATOM 757 N N . ASP A 1 95 ? -3.778 4.255 -4.145 1.00 96.00 95 ASP A N 1
ATOM 758 C CA . ASP A 1 95 ? -2.975 3.724 -5.238 1.00 96.00 95 ASP A CA 1
ATOM 759 C C . ASP A 1 95 ? -1.649 4.476 -5.326 1.00 96.00 95 ASP A C 1
ATOM 761 O O . ASP A 1 95 ? -1.603 5.705 -5.408 1.00 96.00 95 ASP A O 1
ATOM 765 N N . ILE A 1 96 ? -0.554 3.724 -5.306 1.00 96.62 96 ILE A N 1
ATOM 766 C CA . ILE A 1 96 ? 0.811 4.239 -5.351 1.00 96.62 96 ILE A CA 1
ATOM 767 C C . ILE A 1 96 ? 1.513 3.647 -6.565 1.00 96.62 96 ILE A C 1
ATOM 769 O O . ILE A 1 96 ? 1.580 2.432 -6.736 1.00 96.62 96 ILE A O 1
ATOM 773 N N . LEU A 1 97 ? 2.098 4.501 -7.391 1.00 96.06 97 LEU A N 1
ATOM 774 C CA . LEU A 1 97 ? 2.947 4.091 -8.500 1.00 96.06 97 LEU A CA 1
ATOM 775 C C . LEU A 1 97 ? 4.391 3.980 -8.020 1.00 96.06 97 LEU A C 1
ATOM 777 O O . LEU A 1 97 ? 4.923 4.918 -7.424 1.00 96.06 97 LEU A O 1
ATOM 781 N N . VAL A 1 98 ? 5.042 2.854 -8.317 1.00 96.31 98 VAL A N 1
ATOM 782 C CA . VAL A 1 98 ? 6.470 2.663 -8.041 1.00 96.31 98 VAL A CA 1
ATOM 783 C C . VAL A 1 98 ? 7.226 2.664 -9.355 1.00 96.31 98 VAL A C 1
ATOM 785 O O .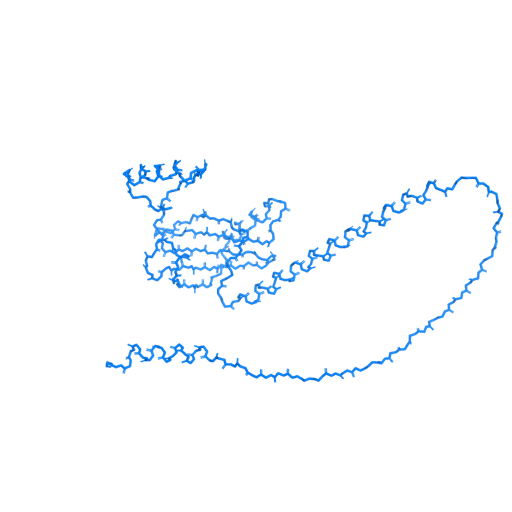 VAL A 1 98 ? 7.062 1.763 -10.179 1.00 96.31 98 VAL A O 1
ATOM 788 N N . SER A 1 99 ? 8.057 3.676 -9.576 1.00 95.06 99 SER A N 1
ATOM 789 C CA . SER A 1 99 ? 8.860 3.804 -10.792 1.00 95.06 99 SER A CA 1
ATOM 790 C C . SER A 1 99 ? 9.996 2.778 -10.854 1.00 95.06 99 SER A C 1
ATOM 792 O O . SER A 1 99 ? 10.373 2.149 -9.861 1.00 95.06 99 SER A O 1
ATOM 794 N N . LYS A 1 100 ? 10.589 2.603 -12.041 1.00 93.81 100 LYS A N 1
ATOM 795 C CA . LYS A 1 100 ? 11.743 1.702 -12.241 1.00 93.81 100 LYS A CA 1
ATOM 796 C C . LYS A 1 100 ? 12.961 2.031 -11.370 1.00 93.81 100 LYS A C 1
ATOM 798 O O . LYS A 1 100 ? 13.694 1.112 -11.010 1.00 93.81 100 LYS A O 1
ATOM 803 N N . ASP A 1 101 ? 13.156 3.300 -11.014 1.00 95.00 101 ASP A N 1
ATOM 804 C CA . ASP A 1 101 ? 14.213 3.771 -10.107 1.00 95.00 101 ASP A CA 1
ATOM 805 C C . ASP A 1 101 ? 13.832 3.684 -8.613 1.00 95.00 101 ASP A C 1
ATOM 807 O O . ASP A 1 101 ? 14.634 4.042 -7.755 1.00 95.00 101 ASP A O 1
ATOM 811 N N . GLY A 1 102 ? 12.639 3.169 -8.289 1.00 94.94 102 GLY A N 1
ATOM 812 C CA . GLY A 1 102 ? 12.196 2.907 -6.918 1.00 94.94 102 GLY A CA 1
ATOM 813 C C . GLY A 1 102 ? 11.547 4.092 -6.202 1.00 94.94 102 GLY A C 1
ATOM 814 O O . GLY A 1 102 ? 11.321 4.006 -4.997 1.00 94.94 102 GLY A O 1
ATOM 815 N N . ARG A 1 103 ? 11.240 5.191 -6.903 1.00 96.25 103 ARG A N 1
ATOM 816 C CA . ARG A 1 103 ? 10.460 6.296 -6.328 1.00 96.25 103 ARG A CA 1
ATOM 817 C C . ARG A 1 103 ? 8.977 5.928 -6.259 1.00 96.25 103 ARG A C 1
ATOM 819 O O . ARG A 1 103 ? 8.439 5.286 -7.155 1.00 96.25 103 ARG A O 1
ATOM 826 N N . GLU A 1 104 ? 8.330 6.363 -5.185 1.00 96.69 104 GLU A N 1
ATOM 827 C CA . GLU A 1 104 ? 6.908 6.135 -4.925 1.00 96.69 104 GLU A CA 1
ATOM 828 C C . GLU A 1 104 ? 6.120 7.430 -5.124 1.00 96.69 104 GLU A C 1
ATOM 830 O O . GLU A 1 104 ? 6.474 8.467 -4.554 1.00 96.69 104 GLU A O 1
ATOM 835 N N . PHE A 1 105 ? 5.029 7.348 -5.880 1.00 96.06 105 PHE A N 1
ATOM 836 C CA . PHE A 1 105 ? 4.122 8.456 -6.160 1.00 96.06 105 PHE A CA 1
ATOM 837 C C . PHE A 1 105 ? 2.711 8.046 -5.748 1.00 96.06 105 PHE A C 1
ATOM 839 O O . PHE A 1 105 ? 2.186 7.073 -6.282 1.00 96.06 105 PHE A O 1
ATOM 846 N N . ILE A 1 106 ? 2.095 8.763 -4.805 1.00 96.31 106 ILE A N 1
ATOM 847 C CA . ILE A 1 106 ? 0.662 8.588 -4.534 1.00 96.31 106 ILE A CA 1
ATOM 848 C C . ILE A 1 106 ? -0.080 9.103 -5.763 1.00 96.31 106 ILE A C 1
ATOM 850 O O . ILE A 1 106 ? 0.088 10.261 -6.135 1.00 96.31 106 ILE A O 1
ATOM 854 N N . ASN A 1 107 ? -0.847 8.227 -6.394 1.00 94.38 107 ASN A N 1
ATOM 855 C CA . ASN A 1 107 ? -1.559 8.509 -7.631 1.00 94.38 107 ASN A CA 1
ATOM 856 C C . ASN A 1 107 ? -3.027 8.813 -7.377 1.00 94.38 107 ASN A C 1
ATOM 858 O O . ASN A 1 107 ? -3.584 9.694 -8.016 1.00 94.38 107 ASN A O 1
ATOM 862 N N . ASP A 1 108 ? -3.653 8.078 -6.458 1.00 94.44 108 ASP A N 1
ATOM 863 C CA . ASP A 1 108 ? -5.078 8.237 -6.199 1.00 94.44 108 ASP A CA 1
ATOM 864 C C . ASP A 1 108 ? -5.466 7.800 -4.783 1.00 94.44 108 ASP A C 1
ATOM 866 O O . ASP A 1 108 ? -4.790 6.969 -4.165 1.00 94.44 108 ASP A O 1
ATOM 870 N N . VAL A 1 109 ? -6.569 8.357 -4.288 1.00 95.88 109 VAL A N 1
ATOM 871 C CA . VAL A 1 109 ? -7.231 7.963 -3.043 1.00 95.88 109 VAL A CA 1
ATOM 872 C C . VAL A 1 109 ? -8.710 7.757 -3.346 1.00 95.88 109 VAL A C 1
ATOM 874 O O . VAL A 1 109 ? -9.415 8.698 -3.695 1.00 95.88 109 VAL A O 1
ATOM 877 N N . ASN A 1 110 ? -9.178 6.525 -3.176 1.00 93.00 110 ASN A N 1
ATOM 878 C CA . ASN A 1 110 ? -10.510 6.090 -3.578 1.00 93.00 110 ASN A CA 1
ATOM 879 C C . ASN A 1 110 ? -11.371 5.752 -2.357 1.00 93.00 110 ASN A C 1
ATOM 881 O O . ASN A 1 110 ? -10.969 4.953 -1.513 1.00 93.00 110 ASN A O 1
ATOM 885 N N . ASP A 1 111 ? -12.580 6.304 -2.278 1.00 88.31 111 ASP A N 1
ATOM 886 C CA . ASP A 1 111 ? -13.604 5.904 -1.297 1.00 88.31 111 ASP A CA 1
ATOM 887 C C . ASP A 1 111 ? -14.304 4.590 -1.699 1.00 88.31 111 ASP A C 1
ATOM 889 O O . ASP A 1 111 ? -14.779 3.823 -0.859 1.00 88.31 111 ASP A O 1
ATOM 893 N N . THR A 1 112 ? -14.300 4.286 -2.996 1.00 86.31 112 THR A N 1
ATOM 894 C CA . THR A 1 112 ? -14.798 3.037 -3.562 1.00 86.31 112 THR A CA 1
ATOM 895 C C . THR A 1 112 ? -13.682 1.997 -3.590 1.00 86.31 112 THR A C 1
ATOM 897 O O . THR A 1 112 ? -12.797 2.014 -4.447 1.00 86.31 112 THR A O 1
ATOM 900 N N . LEU A 1 113 ? -13.728 1.058 -2.645 1.00 88.31 113 LEU A N 1
ATOM 901 C CA . LEU A 1 113 ? -12.719 0.012 -2.526 1.00 88.31 113 LEU A CA 1
ATOM 902 C C . LEU A 1 113 ? -12.847 -1.061 -3.608 1.00 88.31 113 LEU A C 1
ATOM 904 O O . LEU A 1 113 ? -13.868 -1.739 -3.728 1.00 88.31 113 LEU A O 1
ATOM 908 N N . THR A 1 114 ? -11.745 -1.305 -4.316 1.00 90.12 114 THR A N 1
ATOM 909 C CA . THR A 1 114 ? -11.553 -2.566 -5.034 1.00 90.12 114 THR A CA 1
ATOM 910 C C . THR A 1 114 ? -10.967 -3.569 -4.050 1.00 90.12 114 THR A C 1
ATOM 912 O O . THR A 1 114 ? -9.797 -3.468 -3.704 1.00 90.12 114 THR A O 1
ATOM 915 N N . LEU A 1 115 ? -11.769 -4.524 -3.576 1.00 93.88 115 LEU A N 1
ATOM 916 C CA . LEU A 1 115 ? -11.270 -5.570 -2.681 1.00 93.88 115 LEU A CA 1
ATOM 917 C C . LEU A 1 115 ? -10.356 -6.520 -3.461 1.00 93.88 115 LEU A C 1
ATOM 919 O O . LEU A 1 115 ? -10.731 -7.017 -4.523 1.00 93.88 115 LEU A O 1
ATOM 923 N N . LEU A 1 116 ? -9.156 -6.764 -2.936 1.00 92.81 116 LEU A N 1
ATOM 924 C CA . LEU A 1 116 ? -8.114 -7.539 -3.606 1.00 92.81 116 LEU A CA 1
ATOM 925 C C . LEU A 1 116 ? -7.702 -8.762 -2.783 1.00 92.81 116 LEU A C 1
ATOM 927 O O . LEU A 1 116 ? -7.857 -8.818 -1.566 1.00 92.81 116 LEU A O 1
ATOM 931 N N . GLY A 1 117 ? -7.117 -9.740 -3.468 1.00 91.88 117 GLY A N 1
ATOM 932 C CA . GLY A 1 117 ? -6.508 -10.910 -2.842 1.00 91.88 117 GLY A CA 1
ATOM 933 C C . GLY A 1 117 ? -7.522 -11.973 -2.448 1.00 91.88 117 GLY A C 1
ATOM 934 O O . GLY A 1 117 ? -8.658 -11.979 -2.916 1.00 91.88 117 GLY A O 1
ATOM 935 N N . GLU A 1 118 ? -7.087 -12.903 -1.605 1.00 92.62 118 GLU A N 1
ATOM 936 C CA . GLU A 1 118 ? -7.905 -14.042 -1.166 1.00 92.62 118 GLU A CA 1
ATOM 937 C C . GLU A 1 118 ? -8.790 -13.698 0.042 1.00 92.62 118 GLU A C 1
ATOM 939 O O . GLU A 1 118 ? -9.782 -14.367 0.300 1.00 92.62 118 GLU A O 1
ATOM 944 N N . SER A 1 119 ? -8.476 -12.615 0.758 1.00 93.88 119 SER A N 1
ATOM 945 C CA . SER A 1 119 ? -9.184 -12.194 1.976 1.00 93.88 119 SER A CA 1
ATOM 946 C C . SER A 1 119 ? -10.349 -11.229 1.716 1.00 93.88 119 SER A C 1
ATOM 948 O O . SER A 1 119 ? -10.808 -10.550 2.633 1.00 93.88 119 SER A O 1
ATOM 950 N N . GLN A 1 120 ? -10.862 -11.176 0.480 1.00 95.81 120 GLN A N 1
ATOM 951 C CA . GLN A 1 120 ? -11.975 -10.292 0.111 1.00 95.81 120 GLN A CA 1
ATOM 952 C C . GLN A 1 120 ? -13.245 -10.588 0.913 1.00 95.81 120 GLN A C 1
ATOM 954 O O . GLN A 1 120 ? -13.985 -9.667 1.245 1.00 95.81 120 GLN A O 1
ATOM 959 N N . ASP A 1 121 ? -13.510 -11.853 1.240 1.00 96.94 121 ASP A N 1
ATOM 960 C CA . ASP A 1 121 ? -14.691 -12.215 2.029 1.00 96.94 121 ASP A CA 1
ATOM 961 C C . ASP A 1 121 ? -14.570 -11.768 3.490 1.00 96.94 121 ASP A C 1
ATOM 963 O O . ASP A 1 121 ? -15.570 -11.368 4.088 1.00 96.94 121 ASP A O 1
ATOM 967 N N . ASP A 1 122 ? -13.357 -11.779 4.052 1.00 97.12 122 ASP A N 1
ATOM 968 C CA . ASP A 1 122 ? -13.087 -11.171 5.359 1.00 97.12 122 ASP A CA 1
ATOM 969 C C . ASP A 1 122 ? -13.262 -9.655 5.294 1.00 97.12 122 ASP A C 1
ATOM 971 O O . ASP A 1 122 ? -13.914 -9.082 6.160 1.00 97.12 122 ASP A O 1
ATOM 975 N N . ASP A 1 123 ? -12.765 -9.007 4.238 1.00 97.50 123 ASP A N 1
ATOM 976 C CA . ASP A 1 123 ? -12.940 -7.565 4.050 1.00 97.50 123 ASP A CA 1
ATOM 977 C C . ASP A 1 123 ? -14.420 -7.180 3.964 1.00 97.50 123 ASP A C 1
ATOM 979 O O . ASP A 1 123 ? -14.844 -6.216 4.599 1.00 97.50 123 ASP A O 1
ATOM 983 N N . ARG A 1 124 ?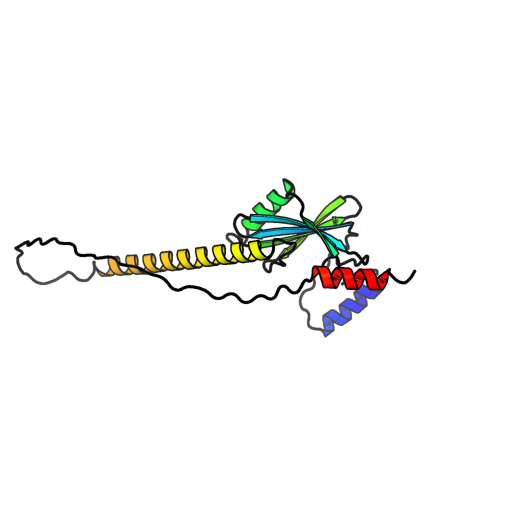 -15.242 -7.964 3.253 1.00 97.50 124 ARG A N 1
ATOM 984 C CA . ARG A 1 124 ? -16.701 -7.761 3.208 1.00 97.50 124 ARG A CA 1
ATOM 985 C C . ARG A 1 124 ? -17.346 -7.902 4.586 1.00 97.50 124 ARG A C 1
ATOM 987 O O . ARG A 1 124 ? -18.242 -7.121 4.900 1.00 97.50 124 ARG A O 1
ATOM 994 N N . ARG A 1 125 ? -16.907 -8.870 5.401 1.00 97.62 125 ARG A N 1
ATOM 995 C CA . ARG A 1 125 ? -17.379 -9.026 6.788 1.00 97.62 125 ARG A CA 1
ATOM 996 C C . ARG A 1 125 ? -17.004 -7.814 7.636 1.00 97.62 125 ARG A C 1
ATOM 998 O O . ARG A 1 125 ? -17.887 -7.229 8.251 1.00 97.62 125 ARG A O 1
ATOM 1005 N N . THR A 1 126 ? -15.751 -7.368 7.577 1.00 97.12 126 THR A N 1
ATOM 1006 C CA . THR A 1 126 ? -15.283 -6.173 8.296 1.00 97.12 126 THR A CA 1
ATOM 1007 C C . THR A 1 126 ? -16.059 -4.921 7.883 1.00 97.12 126 THR A C 1
ATOM 1009 O O . THR A 1 126 ? -16.437 -4.123 8.737 1.00 97.12 126 THR A O 1
ATOM 1012 N N . ILE A 1 127 ? -16.358 -4.757 6.588 1.00 97.25 127 ILE A N 1
ATOM 1013 C CA . ILE A 1 127 ? -17.209 -3.663 6.093 1.00 97.25 127 ILE A CA 1
ATOM 1014 C C . ILE A 1 127 ? -18.619 -3.756 6.693 1.00 97.25 127 ILE A C 1
ATOM 1016 O O . ILE A 1 127 ? -19.156 -2.748 7.151 1.00 97.25 127 ILE A O 1
ATOM 1020 N N . ALA A 1 128 ? -19.225 -4.945 6.710 1.00 97.56 128 ALA A N 1
ATOM 1021 C CA . ALA A 1 128 ? -20.558 -5.139 7.277 1.00 97.56 128 ALA A CA 1
ATOM 1022 C C . ALA A 1 128 ? -20.597 -4.819 8.782 1.00 97.56 128 ALA A C 1
ATOM 1024 O O . ALA A 1 128 ? -21.501 -4.109 9.225 1.00 97.56 128 ALA A O 1
ATOM 1025 N N . ASP A 1 129 ? -19.598 -5.270 9.542 1.00 97.56 129 ASP A N 1
ATOM 1026 C CA . ASP A 1 129 ? -19.476 -5.005 10.980 1.00 97.56 129 ASP A CA 1
ATOM 1027 C C . ASP A 1 129 ? -19.273 -3.506 11.268 1.00 97.56 129 ASP A C 1
ATOM 1029 O O . ASP A 1 129 ? -19.875 -2.954 12.198 1.00 97.56 129 ASP A O 1
ATOM 1033 N N . LEU A 1 130 ? -18.474 -2.821 10.441 1.00 96.69 130 LEU A N 1
ATOM 1034 C CA . LEU A 1 130 ? -18.267 -1.373 10.519 1.00 96.69 130 LEU A CA 1
ATOM 1035 C C . LEU A 1 130 ? -19.586 -0.621 10.291 1.00 96.69 130 LEU A C 1
ATOM 1037 O O . LEU A 1 130 ? -20.003 0.181 11.127 1.00 96.69 130 LEU A O 1
ATOM 1041 N N . ILE A 1 131 ? -20.298 -0.939 9.205 1.00 96.81 131 ILE A N 1
ATOM 1042 C CA . ILE A 1 131 ? -21.603 -0.338 8.892 1.00 96.81 131 ILE A CA 1
ATOM 1043 C C . ILE A 1 131 ? -22.609 -0.607 10.018 1.00 96.81 131 ILE A C 1
ATOM 1045 O O . ILE A 1 131 ? -23.323 0.303 10.443 1.00 96.81 131 ILE A O 1
ATOM 1049 N N . GLN A 1 132 ? -22.663 -1.838 10.534 1.00 97.50 132 GLN A N 1
ATOM 1050 C CA . GLN A 1 132 ? -23.553 -2.195 11.637 1.00 97.50 132 GLN A CA 1
ATOM 1051 C C . GLN A 1 132 ? -23.256 -1.366 12.892 1.00 97.50 132 GLN A C 1
ATOM 1053 O O . GLN A 1 132 ? -24.191 -0.898 13.550 1.00 97.50 132 GLN A O 1
ATOM 1058 N N . THR A 1 133 ? -21.977 -1.155 13.207 1.00 96.69 133 THR A N 1
ATOM 1059 C CA . THR A 1 133 ? -21.544 -0.328 14.339 1.00 96.69 133 THR A CA 1
ATOM 1060 C C . THR A 1 133 ? -22.040 1.109 14.185 1.00 96.69 133 THR A C 1
ATOM 1062 O O . THR A 1 133 ? -22.702 1.616 15.095 1.00 96.69 133 THR A O 1
ATOM 1065 N N . HIS A 1 134 ? -21.855 1.725 13.011 1.00 95.25 134 HIS A N 1
ATOM 1066 C CA . HIS A 1 134 ? -22.375 3.071 12.745 1.00 95.25 134 HIS A CA 1
ATOM 1067 C C . HIS A 1 134 ? -23.890 3.157 12.872 1.00 95.25 134 HIS A C 1
ATOM 1069 O O . HIS A 1 134 ? -24.390 4.063 13.532 1.00 95.25 134 HIS A O 1
ATOM 1075 N N . ILE A 1 135 ? -24.632 2.203 12.302 1.00 96.75 13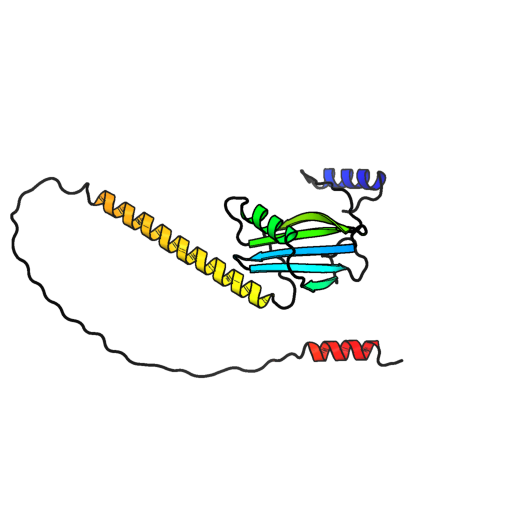5 ILE A N 1
ATOM 1076 C CA . ILE A 1 135 ? -26.097 2.182 12.409 1.00 96.75 135 ILE A CA 1
ATOM 1077 C C . ILE A 1 135 ? -26.524 2.160 13.883 1.00 96.75 135 ILE A C 1
ATOM 1079 O O . ILE A 1 135 ? -27.391 2.934 14.292 1.00 96.75 135 ILE A O 1
ATOM 1083 N N . ILE A 1 136 ? -25.915 1.296 14.700 1.00 96.31 136 ILE A N 1
ATOM 1084 C CA . ILE A 1 136 ? -26.234 1.190 16.129 1.00 96.31 136 ILE A CA 1
ATOM 1085 C C . ILE A 1 136 ? -25.910 2.495 16.868 1.00 96.31 136 ILE A C 1
ATOM 1087 O O . ILE A 1 136 ? -26.710 2.941 17.697 1.00 96.31 136 ILE A O 1
ATOM 1091 N N . ASP A 1 137 ? -24.771 3.119 16.579 1.00 94.06 137 ASP A N 1
ATOM 1092 C CA . ASP A 1 137 ? -24.335 4.339 17.259 1.00 94.06 137 ASP A CA 1
ATOM 1093 C C . ASP A 1 137 ? -25.147 5.574 16.846 1.00 94.06 137 ASP A C 1
ATOM 1095 O O . ASP A 1 137 ? -25.522 6.377 17.711 1.00 94.06 137 ASP A O 1
ATOM 1099 N N . THR A 1 138 ? -25.540 5.682 15.575 1.00 94.06 138 THR A N 1
ATOM 1100 C CA . THR A 1 138 ? -26.500 6.693 15.109 1.00 94.06 138 THR A CA 1
ATOM 1101 C C . THR A 1 138 ? -27.844 6.528 15.822 1.00 94.06 138 THR A C 1
ATOM 1103 O O . THR A 1 138 ? -28.341 7.478 16.426 1.00 94.06 138 THR A O 1
ATOM 1106 N N . LEU A 1 139 ? -28.388 5.304 15.883 1.00 93.44 139 LEU A N 1
ATOM 1107 C CA . LEU A 1 139 ? -29.660 5.030 16.568 1.00 93.44 139 LEU A CA 1
ATOM 1108 C C . LEU A 1 139 ? -29.612 5.334 18.077 1.00 93.44 139 LEU A C 1
ATOM 1110 O O . LEU A 1 139 ? -30.610 5.761 18.665 1.00 93.44 139 LEU A O 1
ATOM 1114 N N . ARG A 1 140 ? -28.468 5.109 18.737 1.00 91.44 140 ARG A N 1
ATOM 1115 C CA . ARG A 1 140 ? -28.263 5.472 20.152 1.00 91.44 140 ARG A CA 1
A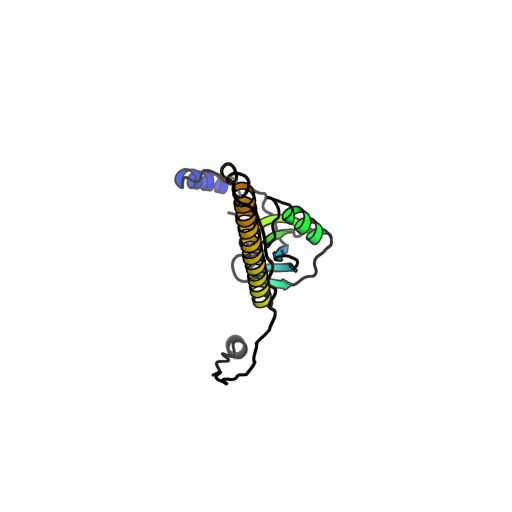TOM 1116 C C . ARG A 1 140 ? -28.204 6.984 20.351 1.00 91.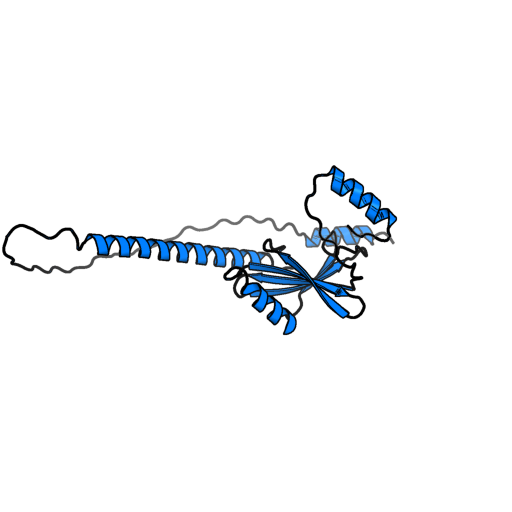44 140 ARG A C 1
ATOM 1118 O O . ARG A 1 140 ? -28.726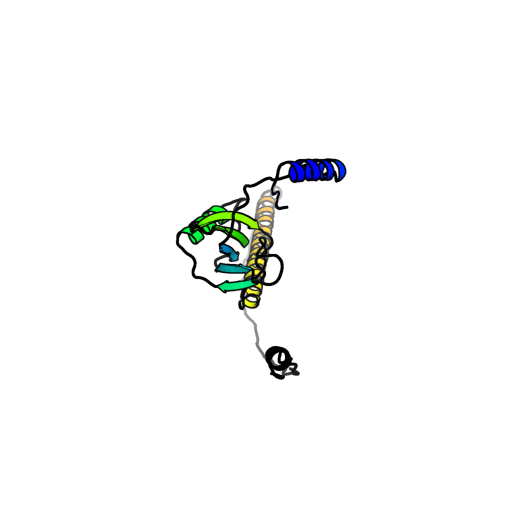 7.476 21.353 1.00 91.44 140 ARG A O 1
ATOM 1125 N N . THR A 1 141 ? -27.578 7.698 19.422 1.00 85.56 141 THR A N 1
ATOM 1126 C CA . THR A 1 141 ? -27.442 9.159 19.464 1.00 85.56 141 THR A CA 1
ATOM 1127 C C . THR A 1 141 ? -28.799 9.833 19.268 1.00 85.56 141 THR A C 1
ATOM 1129 O O . THR A 1 141 ? -29.183 10.654 20.101 1.00 85.56 141 THR A O 1
ATOM 1132 N N . ASP A 1 142 ? -29.593 9.390 18.291 1.00 79.94 142 ASP A N 1
ATOM 1133 C CA . ASP A 1 142 ? -30.941 9.921 18.041 1.00 79.94 142 ASP A CA 1
ATOM 1134 C C . ASP A 1 142 ? -31.871 9.762 19.250 1.00 79.94 142 ASP A C 1
ATOM 1136 O O . ASP A 1 142 ? -32.605 10.683 19.618 1.00 79.94 142 ASP A O 1
ATOM 1140 N N . ARG A 1 143 ? -31.805 8.618 19.944 1.00 75.25 143 ARG A N 1
ATOM 1141 C CA . ARG A 1 143 ? -32.607 8.393 21.159 1.00 75.25 143 ARG A CA 1
ATOM 1142 C C . ARG A 1 143 ? -32.251 9.343 22.301 1.00 75.25 143 ARG A C 1
ATOM 1144 O O . ARG A 1 143 ? -33.143 9.714 23.061 1.00 75.25 143 ARG A O 1
ATOM 1151 N N . ARG A 1 144 ? -30.983 9.746 22.436 1.00 68.44 144 ARG A N 1
ATOM 1152 C CA . ARG A 1 144 ? -30.563 10.726 23.456 1.00 68.44 144 ARG A CA 1
ATOM 1153 C C . ARG A 1 144 ? -31.063 12.128 23.124 1.00 68.44 144 ARG A C 1
ATOM 1155 O O . ARG A 1 144 ? -31.498 12.834 24.028 1.00 68.44 144 ARG A O 1
ATOM 1162 N N . SER A 1 145 ? -31.078 12.499 21.845 1.00 62.19 145 SER A N 1
ATOM 1163 C CA . SER A 1 145 ? -31.649 13.767 21.374 1.00 62.19 145 SER A CA 1
ATOM 1164 C C . SER A 1 145 ? -33.140 13.872 21.710 1.00 62.19 145 SER A C 1
ATOM 1166 O O . SER A 1 145 ? -33.597 14.908 22.192 1.00 62.19 145 SER A O 1
ATOM 1168 N N . VAL A 1 146 ? -33.891 12.777 21.536 1.00 61.53 146 VAL A N 1
ATOM 1169 C CA . VAL A 1 146 ? -35.316 12.722 21.900 1.00 61.53 146 VAL A CA 1
ATOM 1170 C C . VAL A 1 146 ? -35.508 12.732 23.420 1.00 61.53 146 VAL A C 1
ATOM 1172 O O . VAL A 1 146 ? -36.337 13.491 23.910 1.00 61.53 146 VAL A O 1
ATOM 1175 N N . ALA A 1 147 ? -34.732 11.955 24.183 1.00 60.41 147 ALA A N 1
ATOM 1176 C CA . ALA A 1 147 ? -34.845 11.926 25.646 1.00 60.41 147 ALA A CA 1
ATOM 1177 C C . ALA A 1 147 ? -34.563 13.301 26.287 1.00 60.41 147 ALA A C 1
ATOM 1179 O O . ALA A 1 147 ? -35.340 13.757 27.125 1.00 60.41 147 ALA A O 1
ATOM 1180 N N . ASN A 1 148 ? -33.531 14.010 25.817 1.00 58.75 148 ASN A N 1
ATOM 1181 C CA . ASN A 1 148 ? -33.195 15.353 26.304 1.00 58.75 148 ASN A CA 1
ATOM 1182 C C . ASN A 1 148 ? -34.219 16.421 25.867 1.00 58.75 148 ASN A C 1
ATOM 1184 O O . ASN A 1 148 ? -34.411 17.420 26.561 1.00 58.75 148 ASN A O 1
ATOM 1188 N N . GLY A 1 149 ? -34.906 16.222 24.735 1.00 57.31 149 GLY A N 1
ATOM 1189 C CA . GLY A 1 149 ? -35.994 17.099 24.287 1.00 57.31 149 GLY A CA 1
ATOM 1190 C C . GLY A 1 149 ? -37.266 16.986 25.137 1.00 57.31 149 GLY A C 1
ATOM 1191 O O . GLY A 1 149 ? -38.004 17.961 25.271 1.00 57.31 149 GLY A O 1
ATOM 1192 N N . VAL A 1 150 ? -37.512 15.823 25.751 1.00 57.94 150 VAL A N 1
ATOM 1193 C CA . VAL A 1 150 ? -38.688 15.599 26.607 1.00 57.94 150 VAL A CA 1
ATOM 1194 C C . VAL A 1 150 ? -38.463 16.139 28.025 1.00 57.94 150 VAL A C 1
ATOM 1196 O O . VAL A 1 150 ? -39.378 16.744 28.586 1.00 57.94 150 VAL A O 1
ATOM 1199 N N . GLU A 1 151 ? -37.250 16.034 28.581 1.00 52.19 151 GLU A N 1
ATOM 1200 C CA . GLU A 1 151 ? -36.954 16.578 29.919 1.00 52.19 151 GLU A CA 1
ATOM 1201 C C . GLU A 1 151 ? -37.113 18.107 29.989 1.00 52.19 151 GLU A C 1
ATOM 1203 O O . GLU A 1 151 ? -37.641 18.616 30.976 1.00 52.19 151 GLU A O 1
ATOM 1208 N N . ASN A 1 152 ? -36.796 18.848 28.921 1.00 51.88 152 ASN A N 1
ATOM 1209 C CA . ASN A 1 152 ? -36.984 20.306 28.897 1.00 51.88 152 ASN A CA 1
ATOM 1210 C C . ASN A 1 152 ? -38.448 20.757 28.714 1.00 51.88 152 ASN A C 1
ATOM 1212 O O . ASN A 1 152 ? -38.776 21.892 29.060 1.00 51.88 152 ASN A O 1
ATOM 1216 N N . MET A 1 153 ? -39.355 19.891 28.246 1.00 47.25 153 MET A N 1
ATOM 1217 C CA . MET A 1 153 ? -40.797 20.194 28.227 1.00 47.25 153 MET A CA 1
ATOM 1218 C C . MET A 1 153 ? -41.493 19.879 29.556 1.00 47.25 153 MET A C 1
ATOM 1220 O O . MET A 1 153 ? -42.539 20.462 29.852 1.00 47.25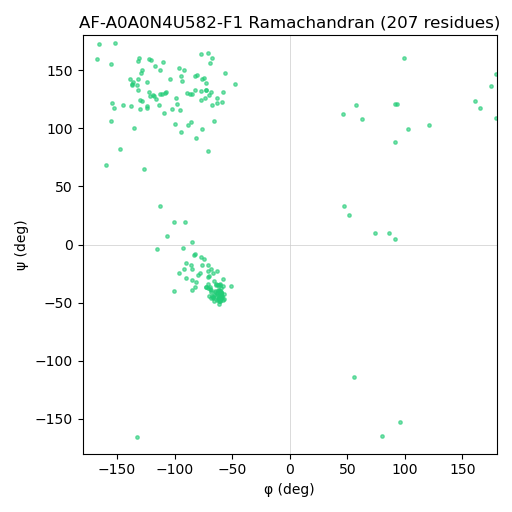 153 MET A O 1
ATOM 1224 N N . GLN A 1 154 ? -40.915 19.012 30.392 1.00 47.53 154 GLN A N 1
ATOM 1225 C CA . GLN A 1 154 ? -41.505 18.645 31.682 1.00 47.53 154 GLN A CA 1
ATOM 1226 C C . GLN A 1 154 ? -41.450 19.794 32.715 1.00 47.53 154 GLN A C 1
ATOM 1228 O O . GLN A 1 154 ? -42.223 19.791 33.674 1.00 47.53 154 GLN A O 1
ATOM 1233 N N . TYR A 1 155 ? -40.596 20.806 32.503 1.00 46.88 155 TYR A N 1
ATOM 1234 C CA . TYR A 1 155 ? -40.455 21.971 33.389 1.00 46.88 155 TYR A CA 1
ATOM 1235 C C . TYR A 1 155 ? -41.326 23.189 33.017 1.00 46.88 155 TYR A C 1
ATOM 1237 O O . TYR A 1 155 ? -41.346 24.153 33.776 1.00 46.88 155 TYR A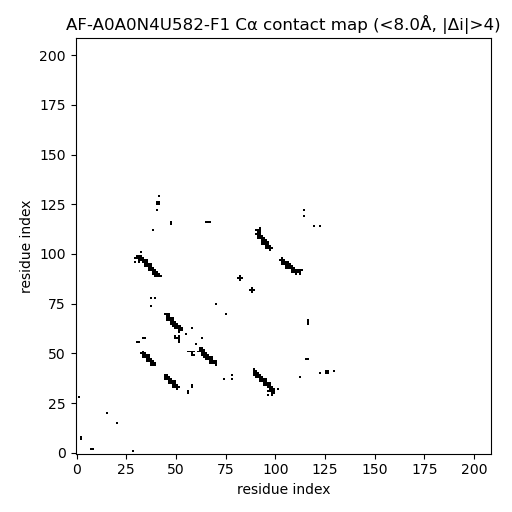 O 1
ATOM 1245 N N . MET A 1 156 ? -42.098 23.158 31.918 1.00 45.16 156 MET A N 1
ATOM 1246 C CA . MET A 1 156 ? -43.009 24.265 31.543 1.00 45.16 156 MET A CA 1
ATOM 1247 C C . MET A 1 156 ? -44.507 23.986 31.768 1.00 45.16 156 MET A C 1
ATOM 1249 O O . MET A 1 156 ? -45.343 24.819 31.426 1.00 45.16 156 MET A O 1
ATOM 1253 N N . VAL A 1 157 ? -44.874 22.867 32.403 1.00 49.69 157 VAL A N 1
ATOM 1254 C CA . VAL A 1 157 ? -46.277 22.533 32.724 1.00 49.69 157 VAL A CA 1
ATOM 1255 C C . VAL A 1 157 ? -46.417 22.220 34.213 1.00 49.69 157 VAL A C 1
ATOM 1257 O O . VAL A 1 157 ? -46.676 21.087 34.611 1.00 49.69 157 VAL A O 1
ATOM 1260 N N . ARG A 1 158 ? -46.193 23.213 35.078 1.00 42.94 158 ARG A N 1
ATOM 1261 C CA . ARG A 1 158 ? -46.574 23.115 36.497 1.00 42.94 158 ARG A CA 1
ATOM 1262 C C . ARG A 1 158 ? -46.682 24.492 37.135 1.00 42.94 158 ARG A C 1
ATOM 1264 O O . ARG A 1 158 ? -45.898 24.862 37.998 1.00 42.94 158 ARG A O 1
ATOM 1271 N N . ASP A 1 159 ? -47.689 25.241 36.711 1.00 42.72 159 ASP A N 1
ATOM 1272 C CA . ASP A 1 159 ? -48.199 26.325 37.535 1.00 42.72 159 ASP A CA 1
ATOM 1273 C C . ASP A 1 159 ? -49.730 26.319 37.516 1.00 42.72 159 ASP A C 1
ATOM 1275 O O . ASP A 1 159 ? -50.350 26.155 36.464 1.00 42.72 159 ASP A O 1
ATOM 1279 N N . LYS A 1 160 ? -50.296 26.534 38.706 1.00 49.81 160 LYS A N 1
ATOM 1280 C CA . LYS A 1 160 ? -51.716 26.622 39.089 1.00 49.81 160 LYS A CA 1
ATOM 1281 C C . LYS A 1 160 ? -52.427 25.328 39.546 1.00 49.81 160 LYS A C 1
ATOM 1283 O O . LYS A 1 160 ? -52.602 24.364 38.815 1.00 49.81 160 LYS A O 1
ATOM 1288 N N . THR A 1 161 ? -52.912 25.448 40.790 1.00 47.78 161 THR A N 1
ATOM 1289 C CA . THR A 1 161 ? -53.976 24.729 41.525 1.00 47.78 161 THR A CA 1
ATOM 1290 C C . THR A 1 161 ? -53.631 23.491 42.377 1.00 47.78 161 THR A C 1
ATOM 1292 O O . THR A 1 161 ? -53.724 22.354 41.938 1.00 47.78 161 THR A O 1
ATOM 1295 N N . THR A 1 162 ? -53.282 23.776 43.641 1.00 42.88 162 THR A N 1
ATOM 1296 C CA . THR A 1 162 ? -53.956 23.338 44.889 1.00 42.88 162 THR A CA 1
ATOM 1297 C C . THR A 1 162 ? -54.372 21.862 45.054 1.00 42.88 162 THR A C 1
ATOM 1299 O O . THR A 1 162 ? -55.357 21.425 44.473 1.00 42.88 162 THR A O 1
ATOM 1302 N N . GLY A 1 163 ? -53.730 21.135 45.984 1.00 42.50 163 GLY A N 1
ATOM 1303 C CA . GLY A 1 163 ? -54.244 19.866 46.535 1.00 42.50 163 GLY A CA 1
ATOM 1304 C C . GLY A 1 163 ? -53.169 19.005 47.214 1.00 42.50 163 GLY A C 1
ATOM 1305 O O . GLY A 1 163 ? -52.151 18.703 46.608 1.00 42.50 163 GLY A O 1
ATOM 1306 N N . GLN A 1 164 ? -53.378 18.656 48.485 1.00 49.59 164 GLN A N 1
ATOM 1307 C CA . GLN A 1 164 ? -52.429 18.042 49.433 1.00 49.59 164 GLN A CA 1
ATOM 1308 C C . GLN A 1 164 ? -51.992 16.589 49.115 1.00 49.59 164 GLN A C 1
ATOM 1310 O O . GLN A 1 164 ? -52.713 15.874 48.421 1.00 49.59 164 GLN A O 1
ATOM 1315 N N . PRO A 1 165 ? -50.852 16.118 49.676 1.00 38.34 165 PRO A N 1
ATOM 1316 C CA . PRO A 1 165 ? -50.314 14.775 49.453 1.00 38.34 165 PRO A CA 1
ATOM 1317 C C . PRO A 1 165 ? -50.718 13.788 50.559 1.00 38.34 165 PRO A C 1
ATOM 1319 O O . PRO A 1 165 ? -50.845 14.196 51.712 1.00 38.34 165 PRO A O 1
ATOM 1322 N N . SER A 1 166 ? -50.815 12.487 50.244 1.00 40.75 166 SER A N 1
ATOM 1323 C CA . SER A 1 166 ? -50.369 11.374 51.111 1.00 40.75 166 SER A CA 1
ATOM 1324 C C . SER A 1 166 ? -50.617 9.982 50.504 1.00 40.75 166 SER A C 1
ATOM 1326 O O . SER A 1 166 ? -51.649 9.732 49.894 1.00 40.75 166 SER A O 1
ATOM 1328 N N . GLN A 1 167 ? -49.685 9.081 50.840 1.00 49.38 167 GLN A N 1
ATOM 1329 C CA . GLN A 1 167 ? -49.756 7.610 50.909 1.00 49.38 167 GLN A CA 1
ATOM 1330 C C . GLN A 1 167 ? -49.132 6.766 49.777 1.00 49.38 167 GLN A C 1
ATOM 1332 O O . GLN A 1 167 ? -49.692 6.492 48.723 1.00 49.38 167 GLN A O 1
ATOM 1337 N N . THR A 1 168 ? -47.931 6.306 50.128 1.00 35.31 168 THR A N 1
ATOM 1338 C CA . THR A 1 168 ? -47.168 5.117 49.730 1.00 35.31 168 THR A CA 1
ATOM 1339 C C . THR A 1 168 ? -47.952 3.801 49.748 1.00 35.31 168 THR A C 1
ATOM 1341 O O . THR A 1 168 ? -48.553 3.495 50.773 1.00 35.31 168 THR A O 1
ATOM 1344 N N . VAL A 1 169 ? -47.768 2.947 48.728 1.00 45.50 169 VAL A N 1
ATOM 1345 C CA . VAL A 1 169 ? -47.768 1.473 48.869 1.00 45.50 169 VAL A CA 1
ATOM 1346 C C . VAL A 1 169 ? -46.757 0.859 47.886 1.00 45.50 169 VAL A C 1
ATOM 1348 O O . VAL A 1 169 ? -46.850 1.042 46.675 1.00 45.50 169 VAL A O 1
ATOM 1351 N N . GLN A 1 170 ? -45.779 0.141 48.440 1.00 44.47 170 GLN A N 1
ATOM 1352 C CA . GLN A 1 170 ? -44.872 -0.780 47.752 1.00 44.47 170 GLN A CA 1
ATOM 1353 C C . GLN A 1 170 ? -45.619 -2.073 47.405 1.00 44.47 170 GLN A C 1
ATOM 1355 O O . GLN A 1 170 ? -46.373 -2.563 48.238 1.00 44.47 170 GLN A O 1
ATOM 1360 N N . ASN A 1 171 ? -45.341 -2.680 46.250 1.00 44.12 171 ASN A N 1
ATOM 1361 C CA . ASN A 1 171 ? -45.396 -4.136 46.123 1.00 44.12 171 ASN A CA 1
ATOM 1362 C C . ASN A 1 171 ? -44.442 -4.631 45.032 1.00 44.12 171 ASN A C 1
ATOM 1364 O O . ASN A 1 171 ? -44.559 -4.297 43.855 1.00 44.12 171 ASN A O 1
ATOM 1368 N N . ALA A 1 172 ? -43.482 -5.433 45.482 1.00 40.72 172 ALA A N 1
ATOM 1369 C CA . ALA A 1 172 ? -42.615 -6.275 44.684 1.00 40.72 1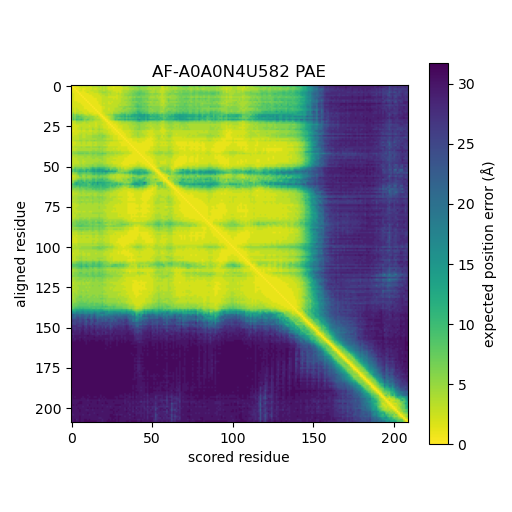72 ALA A CA 1
ATOM 1370 C C . ALA A 1 172 ? -43.355 -7.564 44.307 1.00 40.72 172 ALA A C 1
ATOM 1372 O O . ALA A 1 172 ? -44.096 -8.095 45.131 1.00 40.72 172 ALA A O 1
ATOM 1373 N N . SER A 1 173 ? -43.108 -8.115 43.119 1.00 46.88 173 SER A N 1
ATOM 1374 C CA . SER A 1 173 ? -42.660 -9.510 42.953 1.00 46.88 173 SER A CA 1
ATOM 1375 C C . SER A 1 173 ? -42.565 -9.915 41.479 1.00 46.88 173 SER A C 1
ATOM 1377 O O . SER A 1 173 ? -43.398 -9.608 40.633 1.00 46.88 173 SER A O 1
ATOM 1379 N N . SER A 1 174 ? -41.464 -10.605 41.220 1.00 44.59 174 SER A N 1
ATOM 1380 C CA . SER A 1 174 ? -41.021 -11.295 40.019 1.00 44.59 174 SER A CA 1
ATOM 1381 C C . SER A 1 174 ? -41.992 -12.352 39.495 1.00 44.59 174 SER A C 1
ATOM 1383 O O . SER A 1 174 ? -42.542 -13.110 40.286 1.00 44.59 174 SER A O 1
ATOM 1385 N N . ASN A 1 175 ? -42.032 -12.530 38.170 1.00 47.09 175 ASN A N 1
ATOM 1386 C CA . ASN A 1 175 ? -42.146 -13.859 37.563 1.00 47.09 175 ASN A CA 1
ATOM 1387 C C . ASN A 1 175 ? -41.563 -13.882 36.137 1.00 47.09 175 ASN A C 1
ATOM 1389 O O . ASN A 1 175 ? -42.010 -13.162 35.249 1.00 47.09 175 ASN A O 1
ATOM 1393 N N . LYS A 1 176 ? -40.573 -14.756 35.928 1.00 43.59 176 LYS A N 1
ATOM 1394 C CA . LYS A 1 176 ? -40.139 -15.307 34.635 1.00 43.59 176 LYS A CA 1
ATOM 1395 C C . LYS A 1 176 ? -40.208 -16.829 34.767 1.00 43.59 176 LYS A C 1
ATOM 1397 O O . LYS A 1 176 ? -39.753 -17.344 35.788 1.00 43.59 176 LYS A O 1
ATOM 1402 N N . PRO A 1 177 ? -40.668 -17.545 33.732 1.00 43.59 177 PRO A N 1
ATOM 1403 C CA . PRO A 1 177 ? -40.113 -18.866 33.465 1.00 43.59 177 PRO A CA 1
ATOM 1404 C C . PRO A 1 177 ? -39.657 -19.061 32.011 1.00 43.59 177 PRO A C 1
ATOM 1406 O O . PRO A 1 177 ? -40.167 -18.483 31.057 1.00 43.59 177 PRO A O 1
ATOM 1409 N N . THR A 1 178 ? -38.649 -19.916 31.918 1.00 37.00 178 THR A N 1
ATOM 1410 C CA . THR A 1 178 ? -37.811 -20.350 30.796 1.00 37.00 178 THR A CA 1
ATOM 1411 C C . THR A 1 178 ? -38.381 -21.606 30.114 1.00 37.00 178 THR A C 1
ATOM 1413 O O . THR A 1 178 ? -38.928 -22.441 30.830 1.00 37.00 178 THR A O 1
ATOM 1416 N N . ARG A 1 179 ? -38.164 -21.802 28.795 1.00 38.72 179 ARG A N 1
ATOM 1417 C CA . ARG A 1 179 ? -37.831 -23.080 28.079 1.00 38.72 179 ARG A CA 1
ATOM 1418 C C . ARG A 1 179 ? -38.044 -22.909 26.552 1.00 38.72 179 ARG A C 1
ATOM 1420 O O . ARG A 1 179 ? -39.121 -22.481 26.174 1.00 38.72 179 ARG A O 1
ATOM 1427 N N . GLN A 1 180 ? -37.044 -23.021 25.657 1.00 48.44 180 GLN A N 1
ATOM 1428 C CA . GLN A 1 180 ? -36.258 -24.181 25.130 1.00 48.44 180 GLN A CA 1
ATOM 1429 C C . GLN A 1 180 ? -36.760 -24.679 23.733 1.00 48.44 180 GLN A C 1
ATOM 1431 O O . GLN A 1 180 ? -37.852 -24.280 23.351 1.00 48.44 180 GLN A O 1
ATOM 1436 N N . PRO A 1 181 ? -35.966 -25.433 22.921 1.00 40.78 181 PRO A N 1
ATOM 1437 C CA . PRO A 1 181 ? -35.489 -24.972 21.598 1.00 40.78 181 PRO A CA 1
ATOM 1438 C C . PRO A 1 181 ? -35.658 -25.992 20.424 1.00 40.78 181 PRO A C 1
ATOM 1440 O O . PRO A 1 181 ? -36.284 -27.033 20.589 1.00 40.78 181 PRO A O 1
ATOM 1443 N N . SER A 1 182 ? -34.970 -25.721 19.293 1.00 33.00 182 SER A N 1
ATOM 1444 C CA . SER A 1 182 ? -34.416 -26.634 18.248 1.00 33.00 182 SER A CA 1
ATOM 1445 C C . SER A 1 182 ? -35.218 -26.995 16.972 1.00 33.00 182 SER A C 1
ATOM 1447 O O . SER A 1 182 ? -36.256 -27.636 17.048 1.00 33.00 182 SER A O 1
ATOM 1449 N N . LEU A 1 183 ? -34.626 -26.669 15.804 1.00 43.28 183 LEU A N 1
ATOM 1450 C CA . LEU A 1 183 ? -34.758 -27.260 14.445 1.00 43.28 183 LEU A CA 1
ATOM 1451 C C . LEU A 1 183 ? -33.423 -26.921 13.719 1.00 43.28 183 LEU A C 1
ATOM 1453 O O . LEU A 1 183 ? -33.094 -25.741 13.656 1.00 43.28 183 LEU A O 1
ATOM 1457 N N . LYS A 1 184 ? -32.449 -27.815 13.473 1.00 39.91 184 LYS A N 1
ATOM 1458 C CA . LYS A 1 184 ? -32.294 -28.953 12.532 1.00 39.91 184 LYS A CA 1
ATOM 1459 C C . LYS A 1 184 ? -32.316 -28.616 11.026 1.00 39.91 184 LYS A C 1
ATOM 1461 O O . LYS A 1 184 ? -33.375 -28.353 10.475 1.00 39.91 184 LYS A O 1
ATOM 1466 N N . ASP A 1 185 ? -31.111 -28.727 10.450 1.00 34.34 185 ASP A N 1
ATOM 1467 C CA . ASP A 1 185 ? -30.693 -29.339 9.174 1.00 34.34 185 ASP A CA 1
ATOM 1468 C C . ASP A 1 185 ? -31.300 -28.872 7.839 1.00 34.34 185 ASP A C 1
ATOM 1470 O O . ASP A 1 185 ? -32.488 -29.052 7.592 1.00 34.34 185 ASP A O 1
ATOM 1474 N N . ASN A 1 186 ? -30.433 -28.373 6.939 1.00 37.41 186 ASN A N 1
ATOM 1475 C CA . ASN A 1 186 ? -30.324 -28.792 5.528 1.00 37.41 186 ASN A CA 1
ATOM 1476 C C . ASN A 1 186 ? -29.230 -27.984 4.789 1.00 37.41 186 ASN A C 1
ATOM 1478 O O . ASN A 1 186 ? -29.436 -26.818 4.462 1.00 37.41 186 ASN A O 1
ATOM 1482 N N . GLU A 1 187 ? -28.103 -28.626 4.466 1.00 31.81 187 GLU A N 1
ATOM 1483 C CA . GLU A 1 187 ? -27.231 -28.243 3.341 1.00 31.81 187 GLU A CA 1
ATOM 1484 C C . GLU A 1 187 ? -27.446 -29.222 2.175 1.00 31.81 187 GLU A C 1
ATOM 1486 O O . GLU A 1 187 ? -27.555 -30.430 2.412 1.00 31.81 187 GLU A O 1
ATOM 1491 N N . PRO A 1 188 ? -27.419 -28.742 0.920 1.00 46.84 188 PRO A N 1
ATOM 1492 C CA . PRO A 1 188 ? -26.988 -29.537 -0.222 1.00 46.84 188 PRO A CA 1
ATOM 1493 C C . PRO A 1 188 ? -25.728 -28.955 -0.906 1.00 46.84 188 PRO A C 1
ATOM 1495 O O . PRO A 1 188 ? -25.491 -27.748 -0.858 1.00 46.84 188 PRO A O 1
ATOM 1498 N N . PRO A 1 189 ? -24.922 -29.802 -1.575 1.00 38.78 189 PRO A N 1
ATOM 1499 C CA . PRO A 1 189 ? -23.556 -29.489 -1.977 1.00 38.78 189 PRO A CA 1
ATOM 1500 C C . PRO A 1 189 ? -23.481 -28.925 -3.404 1.00 38.78 189 PRO A C 1
ATOM 1502 O O . PRO A 1 189 ? -24.121 -29.447 -4.313 1.00 38.78 189 PRO A O 1
ATOM 1505 N N . TYR A 1 190 ? -22.625 -27.929 -3.633 1.00 41.16 190 TYR A N 1
ATOM 1506 C CA . TYR A 1 190 ? -22.101 -27.615 -4.967 1.00 41.16 190 TYR A CA 1
ATOM 1507 C C . TYR A 1 190 ? -20.668 -27.083 -4.826 1.00 41.16 190 TYR A C 1
ATOM 1509 O O . TYR A 1 190 ? -20.417 -25.884 -4.768 1.00 41.16 190 TYR A O 1
ATOM 1517 N N . GLN A 1 191 ? -19.708 -28.003 -4.705 1.00 47.75 191 GLN A N 1
ATOM 1518 C CA . GLN A 1 191 ? -18.309 -27.700 -4.999 1.00 47.75 191 GLN A CA 1
ATOM 1519 C C . GLN A 1 191 ? -18.137 -27.789 -6.515 1.00 47.75 191 GLN A C 1
ATOM 1521 O O . GLN A 1 191 ? -17.866 -28.858 -7.060 1.00 47.75 191 GLN A O 1
ATOM 1526 N N . ASP A 1 192 ? -18.309 -26.660 -7.199 1.00 54.56 192 ASP A N 1
ATOM 1527 C CA . ASP A 1 192 ? -17.643 -26.463 -8.480 1.00 54.56 192 ASP A CA 1
ATOM 1528 C C . ASP A 1 192 ? -16.140 -26.403 -8.190 1.00 54.56 192 ASP A C 1
ATOM 1530 O O . ASP A 1 192 ? -15.636 -25.447 -7.598 1.00 54.56 192 ASP A O 1
ATOM 1534 N N . ASP A 1 193 ? -15.421 -27.470 -8.540 1.00 75.25 193 ASP A N 1
ATOM 1535 C CA . ASP A 1 193 ? -13.966 -27.527 -8.429 1.00 75.25 193 ASP A CA 1
ATOM 1536 C C . ASP A 1 193 ? -13.338 -26.605 -9.490 1.00 75.25 193 ASP A C 1
ATOM 1538 O O . ASP A 1 193 ? -12.900 -27.033 -10.565 1.00 75.25 193 ASP A O 1
ATOM 1542 N N . THR A 1 194 ? -13.311 -25.307 -9.180 1.00 76.06 194 THR A N 1
ATOM 1543 C CA . THR A 1 194 ? -12.642 -24.253 -9.955 1.00 76.06 194 THR A CA 1
ATOM 1544 C C . THR A 1 194 ? -11.190 -24.637 -10.250 1.00 76.06 194 THR A C 1
ATOM 1546 O O . THR A 1 194 ? -10.677 -24.380 -11.342 1.00 76.06 194 THR A O 1
ATOM 1549 N N . MET A 1 195 ? -10.528 -25.325 -9.312 1.00 77.12 195 MET A N 1
ATOM 1550 C CA . MET A 1 195 ? -9.144 -25.768 -9.465 1.00 77.12 195 MET A CA 1
ATOM 1551 C C . MET A 1 195 ? -9.019 -26.928 -10.458 1.00 77.12 195 MET A C 1
ATOM 1553 O O . MET A 1 195 ? -8.078 -26.972 -11.254 1.00 77.12 195 MET A O 1
ATOM 1557 N N . GLY A 1 196 ? -9.991 -27.837 -10.477 1.00 77.19 196 GLY A N 1
ATOM 1558 C CA . GLY A 1 196 ? -10.117 -28.885 -11.485 1.00 77.19 196 GLY A CA 1
ATOM 1559 C C . GLY A 1 196 ? -10.308 -28.331 -12.901 1.00 77.19 196 GLY A C 1
ATOM 1560 O O . GLY A 1 196 ? -9.708 -28.846 -13.850 1.00 77.19 196 GLY A O 1
ATOM 1561 N N . GLN A 1 197 ? -11.087 -27.254 -13.058 1.00 76.81 197 GLN A N 1
ATOM 1562 C CA . GLN A 1 197 ? -11.264 -26.572 -14.348 1.00 76.81 197 GLN A CA 1
ATOM 1563 C C . GLN A 1 197 ? -9.982 -25.858 -14.806 1.00 76.81 197 GLN A C 1
ATOM 1565 O O . GLN A 1 197 ? -9.594 -25.974 -15.973 1.00 76.81 197 GLN A O 1
ATOM 1570 N N . LEU A 1 198 ? -9.269 -25.200 -13.885 1.00 81.19 198 LEU A N 1
ATOM 1571 C CA . LEU A 1 198 ? -7.964 -24.588 -14.161 1.00 81.19 198 LEU A CA 1
ATOM 1572 C C . LEU A 1 198 ? -6.938 -25.640 -14.596 1.00 81.19 198 LEU A C 1
ATOM 1574 O O . LEU A 1 198 ? -6.311 -25.483 -15.642 1.00 81.19 198 LEU A O 1
ATOM 1578 N N . LYS A 1 199 ? -6.815 -26.758 -13.867 1.00 79.12 199 LYS A N 1
ATOM 1579 C CA . LYS A 1 199 ? -5.888 -27.847 -14.225 1.00 79.12 199 LYS A CA 1
ATOM 1580 C C . LYS A 1 199 ? -6.193 -28.451 -15.596 1.00 79.12 199 LYS A C 1
ATOM 1582 O O . LYS A 1 199 ? -5.260 -28.685 -16.356 1.00 79.12 199 LYS A O 1
ATOM 1587 N N . ARG A 1 200 ? -7.471 -28.661 -15.944 1.00 76.88 200 ARG A N 1
ATOM 1588 C CA . ARG A 1 200 ? -7.859 -29.138 -17.287 1.00 76.88 200 ARG A CA 1
ATOM 1589 C C . ARG A 1 200 ? -7.530 -28.126 -18.381 1.00 76.88 200 ARG A C 1
ATOM 1591 O O . ARG A 1 200 ? -7.035 -28.524 -19.429 1.00 76.88 200 ARG A O 1
ATOM 1598 N N . THR A 1 201 ? -7.752 -26.839 -18.122 1.00 78.62 201 THR A N 1
ATOM 1599 C CA . THR A 1 201 ? -7.404 -25.767 -19.067 1.00 78.62 201 THR A CA 1
ATOM 1600 C C . THR A 1 201 ? -5.896 -25.721 -19.315 1.00 78.62 201 THR A C 1
ATOM 1602 O O . THR A 1 201 ? -5.469 -25.707 -20.463 1.00 78.62 201 THR A O 1
ATOM 1605 N N . PHE A 1 202 ? -5.073 -25.781 -18.263 1.00 76.25 202 PHE A N 1
ATOM 1606 C CA . PHE A 1 202 ? -3.614 -25.792 -18.415 1.00 76.25 202 PHE A CA 1
ATOM 1607 C C . PHE A 1 202 ? -3.090 -27.083 -19.056 1.00 76.25 202 PHE A C 1
ATOM 1609 O O . PHE A 1 202 ? -2.213 -27.013 -19.913 1.00 76.25 202 PHE A O 1
ATOM 1616 N N . ALA A 1 203 ? -3.649 -28.248 -18.713 1.00 77.25 203 ALA A N 1
ATOM 1617 C CA . ALA A 1 203 ? -3.279 -29.511 -19.352 1.00 77.25 203 ALA A CA 1
ATOM 1618 C C . ALA A 1 203 ? -3.636 -29.530 -20.849 1.00 77.25 203 ALA A C 1
ATOM 1620 O O . ALA A 1 203 ? -2.869 -30.061 -21.640 1.00 77.25 203 ALA A O 1
ATOM 1621 N N . GLY A 1 204 ? -4.740 -28.897 -21.257 1.00 74.25 204 GLY A N 1
ATOM 1622 C CA . GLY A 1 204 ? -5.102 -28.762 -22.672 1.00 74.25 204 GLY A CA 1
ATOM 1623 C C . GLY A 1 204 ? -4.210 -27.801 -23.468 1.00 74.25 204 GLY A C 1
ATOM 1624 O O . GLY A 1 204 ? -4.128 -27.926 -24.682 1.00 74.25 204 GLY A O 1
ATOM 1625 N N . ILE A 1 205 ? -3.527 -26.856 -22.808 1.00 74.06 205 ILE A N 1
ATOM 1626 C CA . ILE A 1 205 ? -2.620 -25.904 -23.476 1.00 74.06 205 ILE A CA 1
ATOM 1627 C C . ILE A 1 205 ? -1.216 -26.500 -23.672 1.00 74.06 205 ILE A C 1
ATOM 1629 O O . ILE A 1 205 ? -0.544 -26.155 -24.641 1.00 74.06 205 ILE A O 1
ATOM 1633 N N . PHE A 1 206 ? -0.770 -27.392 -22.780 1.00 73.19 206 PHE A N 1
ATOM 1634 C CA . PHE A 1 206 ? 0.594 -27.947 -22.799 1.00 73.19 206 PHE A CA 1
ATOM 1635 C C . PHE A 1 206 ? 0.674 -29.459 -23.069 1.00 73.19 206 PHE A C 1
ATOM 1637 O O . PHE A 1 206 ? 1.775 -29.990 -23.149 1.00 73.19 206 PHE A O 1
ATOM 1644 N N . GLY A 1 207 ? -0.457 -30.160 -23.176 1.00 61.31 207 GLY A N 1
ATOM 1645 C CA . GLY A 1 207 ? -0.507 -31.627 -23.201 1.00 61.31 207 GLY A CA 1
ATOM 1646 C C . GLY A 1 207 ? -0.236 -32.311 -24.545 1.00 61.31 207 GLY A C 1
ATOM 1647 O O . GLY A 1 207 ? -0.088 -33.527 -24.542 1.00 61.31 207 GLY A O 1
ATOM 1648 N N . ASP A 1 208 ? -0.139 -31.566 -25.651 1.00 54.62 208 ASP A N 1
ATOM 1649 C CA . ASP A 1 208 ? 0.056 -32.119 -27.007 1.00 54.62 208 ASP A CA 1
ATOM 1650 C C . ASP A 1 208 ? 1.433 -31.771 -27.623 1.00 54.62 208 ASP A C 1
ATOM 1652 O O . ASP A 1 208 ? 1.555 -31.608 -28.839 1.00 54.62 208 ASP A O 1
ATOM 1656 N N . VAL A 1 209 ? 2.491 -31.669 -26.804 1.00 44.41 209 VAL A N 1
ATOM 1657 C CA . VAL A 1 209 ? 3.888 -31.531 -27.281 1.00 44.41 209 VAL A CA 1
ATOM 1658 C C . VAL A 1 209 ? 4.794 -32.601 -26.688 1.00 44.41 209 VAL A C 1
ATOM 1660 O O . VAL A 1 209 ? 4.784 -32.757 -25.447 1.00 44.41 209 VAL A O 1
#

pLDDT: mean 80.34, std 20.69, range [31.81, 98.06]

Foldseek 3Di:
DDDDDPVSVVVVVVVCVVVVPPDDDDDDQFAFPWKKKWWAAQPDIWIKTWAQPVSDSPSVPDDTDIDTDDDDPVNVVVVVVVQPPPPGDRTKMWMWGQHPVGDIDTDDIGNDDDQDDPCSVVSVVSNVVVVVVVVVVVVVVVVVVVVVVVVVVVVPPDDDDDDDDDDDDDDDDDDDDDDDDDDDDDDDDDPPPPVVVVVVVVCVVPVPD

Radius of gyration: 30.33 Å; Cα contacts (8 Å, |Δi|>4): 179; chains: 1; bounding box: 68×59×83 Å